Protein AF-0000000078138513 (afdb_homodimer)

Solvent-accessible surface area (backbone atoms only — not comparable to full-atom values): 11863 Å² total; per-residue (Å²): 130,92,74,86,69,82,77,70,80,80,69,68,81,73,64,77,74,63,78,76,64,72,74,67,69,75,69,71,72,60,68,46,74,64,50,54,52,52,51,52,52,52,51,51,52,53,51,38,51,52,36,50,50,52,30,51,51,34,50,49,50,36,54,52,49,50,52,53,40,50,53,47,50,52,51,28,50,51,27,44,51,50,27,51,53,31,46,53,52,24,52,51,29,50,52,54,39,54,56,50,57,72,75,89,134,81,81,76,81,75,75,79,77,84,67,73,83,74,64,78,74,65,78,76,64,71,73,68,69,74,67,71,70,58,70,47,74,65,50,52,52,52,51,52,51,52,50,50,53,52,49,34,52,53,39,50,51,51,28,51,51,37,48,51,51,34,52,52,50,51,53,53,39,51,53,47,49,53,50,28,54,52,30,44,52,51,23,54,52,34,47,53,51,22,52,51,29,49,52,54,34,52,56,49,58,70,74,91

Organism: Quercus suber (NCBI:txid58331)

Sequence (208 aa):
MVSSGGDEEVDAVLSDVEEGDDLVLILIKSPSTEDVLVERFRELLAELDQERQVRKAAESTKSELQVSFNKLKALAYKAIKKRDVWGRQRDKALREKKEGRIWSMVSSGGDEEVDAVLSDVEEGDDLVLILIKSPSTEDVLVERFRELLAELDQERQVRKAAESTKSELQVSFNKLKALAYKAIKKRDVWGRQRDKALREKKEGRIWS

Secondary structure (DSSP, 8-state):
-----TTGGGGGGGGG--TTS-----------HHHHHHHHHHHHHHHHHHHHHHHHHHHHHHHHHHHHHHHHHHHHHHHHHHHHHHHHHHHHHHHHHHHHHHH-/--------GGGGGGGG--TTS-----------HHHHHHHHHHHHHHHHHHHHHHHHHHHHHHHHHHHHHHHHHHHHHHHHHHHHHHHHHHHHHHHHHHHHHHH-

Structure (mmCIF, N/CA/C/O backbone):
data_AF-0000000078138513-model_v1
#
loop_
_entity.id
_entity.type
_entity.pdbx_description
1 polymer 'Uncharacterized protein'
#
loop_
_atom_site.group_PDB
_atom_site.id
_atom_site.type_symbol
_atom_site.label_atom_id
_atom_site.label_alt_id
_atom_site.label_comp_id
_atom_site.label_asym_id
_atom_site.label_entity_id
_atom_site.label_seq_id
_atom_site.pdbx_PDB_ins_code
_atom_site.Cartn_x
_atom_site.Cartn_y
_atom_site.Cartn_z
_atom_site.occupancy
_atom_site.B_iso_or_equiv
_atom_site.auth_seq_id
_atom_site.auth_comp_id
_atom_site.auth_asym_id
_atom_site.auth_atom_id
_atom_site.pdbx_PDB_model_num
ATOM 1 N N . MET A 1 1 ? 68.75 79.688 32.656 1 26.41 1 MET A N 1
ATOM 2 C CA . MET A 1 1 ? 67.75 80.5 32.062 1 26.41 1 MET A CA 1
ATOM 3 C C . MET A 1 1 ? 66.938 79.688 31.016 1 26.41 1 MET A C 1
ATOM 5 O O . MET A 1 1 ? 66.188 80.312 30.25 1 26.41 1 MET A O 1
ATOM 9 N N . VAL A 1 2 ? 67.625 78.562 30.625 1 35.66 2 VAL A N 1
ATOM 10 C CA . VAL A 1 2 ? 67 77.625 29.641 1 35.66 2 VAL A CA 1
ATOM 11 C C . VAL A 1 2 ? 65.625 77.188 30.141 1 35.66 2 VAL A C 1
ATOM 13 O O . VAL A 1 2 ? 65.5 76.812 31.297 1 35.66 2 VAL A O 1
ATOM 16 N N . SER A 1 3 ? 64.5 77.625 29.422 1 37.06 3 SER A N 1
ATOM 17 C CA . SER A 1 3 ? 63.156 77.75 28.938 1 37.06 3 SER A CA 1
ATOM 18 C C . SER A 1 3 ? 62.531 76.438 28.578 1 37.06 3 SER A C 1
ATOM 20 O O . SER A 1 3 ? 62.938 75.812 27.609 1 37.06 3 SER A O 1
ATOM 22 N N . SER A 1 4 ? 62.281 75.5 29.594 1 39.38 4 SER A N 1
ATOM 23 C CA . SER A 1 4 ? 61.781 74.125 29.531 1 39.38 4 SER A CA 1
ATOM 24 C C . SER A 1 4 ? 60.469 74.062 28.797 1 39.38 4 SER A C 1
ATOM 26 O O . SER A 1 4 ? 59.406 74.312 29.375 1 39.38 4 SER A O 1
ATOM 28 N N . GLY A 1 5 ? 60.406 74.5 27.438 1 34.97 5 GLY A N 1
ATOM 29 C CA . GLY A 1 5 ? 59.312 74.75 26.516 1 34.97 5 GLY A CA 1
ATOM 30 C C . GLY A 1 5 ? 58.469 73.562 26.25 1 34.97 5 GLY A C 1
ATOM 31 O O . GLY A 1 5 ? 57.688 73.5 25.297 1 34.97 5 GLY A O 1
ATOM 32 N N . GLY A 1 6 ? 58.812 72.312 26.75 1 37.22 6 GLY A N 1
ATOM 33 C CA . GLY A 1 6 ? 58.344 71.188 26 1 37.22 6 GLY A CA 1
ATOM 34 C C . GLY A 1 6 ? 56.844 70.938 26.094 1 37.22 6 GLY A C 1
ATOM 35 O O . GLY A 1 6 ? 56.344 69.875 25.797 1 37.22 6 GLY A O 1
ATOM 36 N N . ASP A 1 7 ? 55.906 71.938 26.734 1 38.41 7 ASP A N 1
ATOM 37 C CA . ASP A 1 7 ? 54.625 71.5 27.25 1 38.41 7 ASP A CA 1
ATOM 38 C C . ASP A 1 7 ? 53.625 71.25 26.125 1 38.41 7 ASP A C 1
ATOM 40 O O . ASP A 1 7 ? 52.469 70.938 26.375 1 38.41 7 ASP A O 1
ATOM 44 N N . GLU A 1 8 ? 53.781 71.75 24.797 1 36.84 8 GLU A N 1
ATOM 45 C CA . GLU A 1 8 ? 52.562 72.25 24.172 1 36.84 8 GLU A CA 1
ATOM 46 C C . GLU A 1 8 ? 51.688 71.125 23.656 1 36.84 8 GLU A C 1
ATOM 48 O O . GLU A 1 8 ? 50.5 71.312 23.359 1 36.84 8 GLU A O 1
ATOM 53 N N . GLU A 1 9 ? 52.156 69.938 23.031 1 42.44 9 GLU A N 1
ATOM 54 C CA . GLU A 1 9 ? 51.469 69.5 21.812 1 42.44 9 GLU A CA 1
ATOM 55 C C . GLU A 1 9 ? 50.219 68.75 22.141 1 42.44 9 GLU A C 1
ATOM 57 O O . GLU A 1 9 ? 49.656 68 21.281 1 42.44 9 GLU A O 1
ATOM 62 N N . VAL A 1 10 ? 49.812 68.375 23.422 1 43.66 10 VAL A N 1
ATOM 63 C CA . VAL A 1 10 ? 48.844 67.312 23.516 1 43.66 10 VAL A CA 1
ATOM 64 C C . VAL A 1 10 ? 47.469 67.812 23.047 1 43.66 10 VAL A C 1
ATOM 66 O O . VAL A 1 10 ? 46.469 67.062 23.156 1 43.66 10 VAL A O 1
ATOM 69 N N . ASP A 1 11 ? 47.281 69.062 22.516 1 40.56 11 ASP A N 1
ATOM 70 C CA . ASP A 1 11 ? 45.938 69.625 22.469 1 40.56 11 ASP A CA 1
ATOM 71 C C . ASP A 1 11 ? 45.062 68.812 21.5 1 40.56 11 ASP A C 1
ATOM 73 O O . ASP A 1 11 ? 43.844 68.625 21.75 1 40.56 11 ASP A O 1
ATOM 77 N N . ALA A 1 12 ? 45.469 68.562 20.25 1 42.5 12 ALA A N 1
ATOM 78 C CA . ALA A 1 12 ? 44.531 68.75 19.141 1 42.5 12 ALA A CA 1
ATOM 79 C C . ALA A 1 12 ? 43.594 67.562 19.062 1 42.5 12 ALA A C 1
ATOM 81 O O . ALA A 1 12 ? 42.75 67.438 18.156 1 42.5 12 ALA A O 1
ATOM 82 N N . VAL A 1 13 ? 43.875 66.375 19.547 1 45.69 13 VAL A N 1
ATOM 83 C CA . VAL A 1 13 ? 43.281 65.188 18.891 1 45.69 13 VAL A CA 1
ATOM 84 C C . VAL A 1 13 ? 41.75 65.25 19.062 1 45.69 13 VAL A C 1
ATOM 86 O O . VAL A 1 13 ? 41.062 64.375 18.547 1 45.69 13 VAL A O 1
ATOM 89 N N . LEU A 1 14 ? 41.156 66.062 19.984 1 44.44 14 LEU A N 1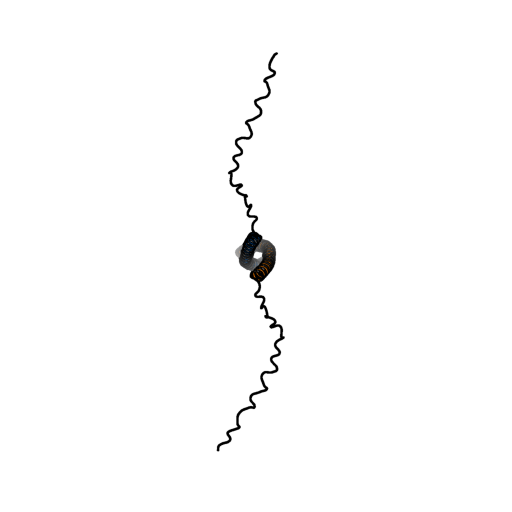
ATOM 90 C CA . LEU A 1 14 ? 39.75 65.875 20.344 1 44.44 14 LEU A CA 1
ATOM 91 C C . LEU A 1 14 ? 38.844 66.438 19.25 1 44.44 14 LEU A C 1
ATOM 93 O O . LEU A 1 14 ? 37.625 66.562 19.469 1 44.44 14 LEU A O 1
ATOM 97 N N . SER A 1 15 ? 39.406 67.062 18.203 1 40.56 15 SER A N 1
ATOM 98 C CA . SER A 1 15 ? 38.531 67.938 17.391 1 40.56 15 SER A CA 1
ATOM 99 C C . SER A 1 15 ? 37.344 67.125 16.828 1 40.56 15 SER A C 1
ATOM 101 O O . SER A 1 15 ? 36.344 67.75 16.469 1 40.56 15 SER A O 1
ATOM 103 N N . ASP A 1 16 ? 37.656 66.062 16.125 1 47.66 16 ASP A N 1
ATOM 104 C CA . ASP A 1 16 ? 36.781 65.688 15.016 1 47.66 16 ASP A CA 1
ATOM 105 C C . ASP A 1 16 ? 35.438 65.188 15.516 1 47.66 16 ASP A C 1
ATOM 107 O O . ASP A 1 16 ? 34.656 64.625 14.742 1 47.66 16 ASP A O 1
ATOM 111 N N . VAL A 1 17 ? 35.219 64.75 16.75 1 48.16 17 VAL A N 1
ATOM 112 C CA . VAL A 1 17 ? 33.906 64.312 17.172 1 48.16 17 VAL A CA 1
ATOM 113 C C . VAL A 1 17 ? 32.844 65.375 16.953 1 48.16 17 VAL A C 1
ATOM 115 O O . VAL A 1 17 ? 32.812 66.375 17.719 1 48.16 17 VAL A O 1
ATOM 118 N N . GLU A 1 18 ? 32.719 66 15.789 1 46.19 18 GLU A N 1
ATOM 119 C CA . GLU A 1 18 ? 31.594 66.875 15.516 1 46.19 18 GLU A CA 1
ATOM 120 C C . GLU A 1 18 ? 30.281 66.312 16.016 1 46.19 18 GLU A C 1
ATOM 122 O O . GLU A 1 18 ? 30.047 65.125 15.906 1 46.19 18 GLU A O 1
ATOM 127 N N . GLU A 1 19 ? 29.703 66.875 17.031 1 46.31 19 GLU A N 1
ATOM 128 C CA . GLU A 1 19 ? 28.469 66.688 17.797 1 46.31 19 GLU A CA 1
ATOM 129 C C . GLU A 1 19 ? 27.297 66.312 16.891 1 46.31 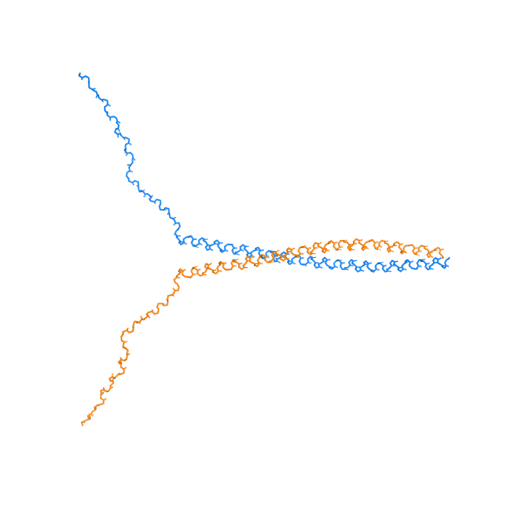19 GLU A C 1
ATOM 131 O O . GLU A 1 19 ? 26.25 65.875 17.375 1 46.31 19 GLU A O 1
ATOM 136 N N . GLY A 1 20 ? 27.391 67 15.672 1 45.31 20 GLY A N 1
ATOM 137 C CA . GLY A 1 20 ? 26.062 67 15.102 1 45.31 20 GLY A CA 1
ATOM 138 C C . GLY A 1 20 ? 25.531 65.625 14.781 1 45.31 20 GLY A C 1
ATOM 139 O O . GLY A 1 20 ? 24.562 65.5 14.016 1 45.31 20 GLY A O 1
ATOM 140 N N . ASP A 1 21 ? 26.375 64.625 14.656 1 46.41 21 ASP A N 1
ATOM 141 C CA . ASP A 1 21 ? 25.875 63.406 14.047 1 46.41 21 ASP A CA 1
ATOM 142 C C . ASP A 1 21 ? 24.625 62.875 14.773 1 46.41 21 ASP A C 1
ATOM 144 O O . ASP A 1 21 ? 24.609 62.844 16.016 1 46.41 21 ASP A O 1
ATOM 148 N N . ASP A 1 22 ? 23.438 63.156 14.148 1 49.47 22 ASP A N 1
ATOM 149 C CA . ASP A 1 22 ? 22.172 62.5 14.492 1 49.47 22 ASP A CA 1
ATOM 150 C C . ASP A 1 22 ? 22.422 61.094 15.039 1 49.47 22 ASP A C 1
ATOM 152 O O . ASP A 1 22 ? 23.031 60.25 14.375 1 49.47 22 ASP A O 1
ATOM 156 N N . LEU A 1 23 ? 22.891 60.875 16.266 1 50 23 LEU A N 1
ATOM 157 C CA . LEU A 1 23 ? 22.797 59.562 16.906 1 50 23 LEU A CA 1
ATOM 158 C C . LEU A 1 23 ? 21.625 58.781 16.344 1 50 23 LEU A C 1
ATOM 160 O O . LEU A 1 23 ? 20.469 59.188 16.484 1 50 23 LEU A O 1
ATOM 164 N N . VAL A 1 24 ? 21.703 58.469 14.984 1 50.22 24 VAL A N 1
ATOM 165 C CA . VAL A 1 24 ? 20.703 57.531 14.5 1 50.22 24 VAL A CA 1
ATOM 166 C C . VAL A 1 24 ? 20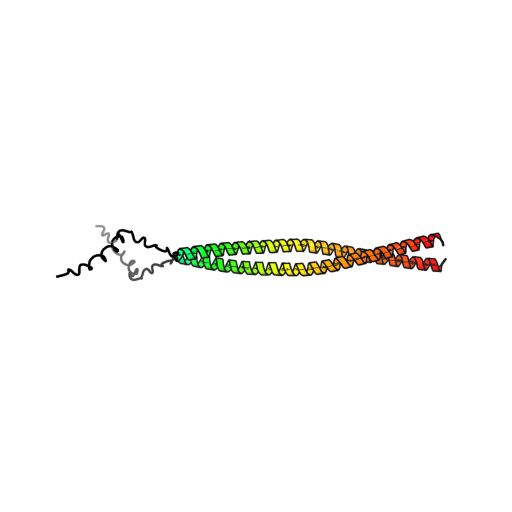.453 56.438 15.547 1 50.22 24 VAL A C 1
ATOM 168 O O . VAL A 1 24 ? 21.375 55.719 15.914 1 50.22 24 VAL A O 1
ATOM 171 N N . LEU A 1 25 ? 19.844 56.688 16.625 1 45.28 25 LEU A N 1
ATOM 172 C CA . LEU A 1 25 ? 19.328 55.594 17.438 1 45.28 25 LEU A CA 1
ATOM 173 C C . LEU A 1 25 ? 18.953 54.406 16.562 1 45.28 25 LEU A C 1
ATOM 175 O O . LEU A 1 25 ? 18.172 54.531 15.609 1 45.28 25 LEU A O 1
ATOM 179 N N . ILE A 1 26 ? 19.922 53.656 16.125 1 48.19 26 ILE A N 1
ATOM 180 C CA . ILE A 1 26 ? 19.578 52.375 15.508 1 48.19 26 ILE A CA 1
ATOM 181 C C . ILE A 1 26 ? 18.391 51.781 16.25 1 48.19 26 ILE A C 1
ATOM 183 O O . ILE A 1 26 ? 18.5 51.375 17.406 1 48.19 26 ILE A O 1
ATOM 187 N N . LEU A 1 27 ? 17.266 52.344 16.234 1 45.28 27 LEU A N 1
ATOM 188 C CA . LEU A 1 27 ? 16.062 51.625 16.672 1 45.28 27 LEU A CA 1
ATOM 189 C C . LEU A 1 27 ? 16.094 50.188 16.219 1 45.28 27 LEU A C 1
ATOM 191 O O . LEU A 1 27 ? 15.984 49.906 15.023 1 45.28 27 LEU A O 1
ATOM 195 N N . ILE A 1 28 ? 17 49.406 16.719 1 49.22 28 ILE A N 1
ATOM 196 C CA . ILE A 1 28 ? 16.781 47.969 16.531 1 49.22 28 ILE A CA 1
ATOM 197 C C . ILE A 1 28 ? 15.289 47.656 16.672 1 49.22 28 ILE A C 1
ATOM 199 O O . ILE A 1 28 ? 14.719 47.781 17.75 1 49.22 28 ILE A O 1
ATOM 203 N N . LYS A 1 29 ? 14.578 48.062 15.68 1 53.56 29 LYS A N 1
ATOM 204 C CA . LYS A 1 29 ? 13.172 47.688 15.688 1 53.56 29 LYS A CA 1
ATOM 205 C C . LYS A 1 29 ? 13 46.25 16.156 1 53.56 29 LYS A C 1
ATOM 207 O O . LYS A 1 29 ? 13.398 45.312 15.453 1 53.56 29 LYS A O 1
ATOM 212 N N . SER A 1 30 ? 13.289 45.938 17.375 1 59.34 30 SER A N 1
ATOM 213 C CA . SER A 1 30 ? 12.844 44.625 17.906 1 59.34 30 SER A CA 1
ATOM 214 C C . SER A 1 30 ? 11.461 44.25 17.375 1 59.34 30 SER A C 1
ATOM 216 O O . SER A 1 30 ? 10.578 45.125 17.281 1 59.34 30 SER A O 1
ATOM 218 N N . PRO A 1 31 ? 11.539 43.25 16.562 1 61.66 31 PRO A N 1
ATOM 219 C CA . PRO A 1 31 ? 10.195 42.969 16.078 1 61.66 31 PRO A CA 1
ATOM 220 C C . PRO A 1 31 ? 9.117 43.125 17.141 1 61.66 31 PRO A C 1
ATOM 222 O O . PRO A 1 31 ? 9.344 42.812 18.312 1 61.66 31 PRO A O 1
ATOM 225 N N . SER A 1 32 ? 8.352 44.094 16.906 1 71.69 32 SER A N 1
ATOM 226 C CA . SER A 1 32 ? 7.211 44.281 17.797 1 71.69 32 SER A CA 1
ATOM 227 C C . SER A 1 32 ? 6.535 42.938 18.094 1 71.69 32 SER A C 1
ATOM 229 O O . SER A 1 32 ? 6.664 42 17.312 1 71.69 32 SER A O 1
ATOM 231 N N . THR A 1 33 ? 6.336 42.656 19.328 1 74 33 THR A N 1
ATOM 232 C CA . THR A 1 33 ? 5.578 41.5 19.75 1 74 33 THR A CA 1
ATOM 233 C C . THR A 1 33 ? 4.57 41.094 18.672 1 74 33 THR A C 1
ATOM 235 O O . THR A 1 33 ? 4.355 39.906 18.438 1 74 33 THR A O 1
ATOM 238 N N . GLU A 1 34 ? 4.117 42.156 17.953 1 74.94 34 GLU A N 1
ATOM 239 C CA . GLU A 1 34 ? 3.131 41.875 16.906 1 74.94 34 GLU A CA 1
ATOM 240 C C . GLU A 1 34 ? 3.771 41.188 15.711 1 74.94 34 GLU A C 1
ATOM 242 O O . GLU A 1 34 ? 3.166 40.312 15.102 1 74.94 34 GLU A O 1
ATOM 247 N N . ASP A 1 35 ? 5.031 41.594 15.43 1 78.44 35 ASP A N 1
ATOM 248 C CA . ASP A 1 35 ? 5.742 41.031 14.289 1 78.44 35 ASP A CA 1
ATOM 249 C C . ASP A 1 35 ? 6.09 39.562 14.539 1 78.44 35 ASP A C 1
ATOM 251 O O . ASP A 1 35 ? 6.004 38.719 13.633 1 78.44 35 ASP A O 1
ATOM 255 N N . VAL A 1 36 ? 6.398 39.219 15.672 1 81.19 36 VAL A N 1
ATOM 256 C CA . VAL A 1 36 ? 6.77 37.875 16.047 1 81.19 36 VAL A CA 1
ATOM 257 C C . VAL A 1 36 ? 5.547 36.938 15.969 1 81.19 36 VAL A C 1
ATOM 259 O O . VAL A 1 36 ? 5.633 35.844 15.461 1 81.19 36 VAL A O 1
ATOM 262 N N . LEU A 1 37 ? 4.297 37.469 16.422 1 80.56 37 LEU A N 1
ATOM 263 C CA . LEU A 1 37 ? 3.064 36.719 16.391 1 80.56 37 LEU A CA 1
ATOM 264 C C . LEU A 1 37 ? 2.643 36.406 14.953 1 80.56 37 LEU A C 1
ATOM 266 O O . LEU A 1 37 ? 2.195 35.312 14.648 1 80.56 37 LEU A O 1
ATOM 270 N N . VAL A 1 38 ? 2.885 37.438 14.117 1 83.44 38 VAL A N 1
ATOM 271 C CA . VAL A 1 38 ? 2.514 37.312 12.719 1 83.44 38 VAL A CA 1
ATOM 272 C C . VAL A 1 38 ? 3.414 36.281 12.047 1 83.44 38 VAL A C 1
ATOM 274 O O . VAL A 1 38 ? 2.943 35.438 11.266 1 83.44 38 VAL A O 1
ATOM 277 N N . GLU A 1 39 ? 4.719 36.344 12.312 1 87.94 39 GLU A N 1
ATOM 278 C CA . GLU A 1 39 ? 5.672 35.375 11.742 1 87.94 39 GLU A CA 1
ATOM 279 C C . GLU A 1 39 ? 5.371 33.969 12.195 1 87.94 39 GLU A C 1
ATOM 281 O O . GLU A 1 39 ? 5.43 33.031 11.398 1 87.94 39 GLU A O 1
ATOM 286 N N . ARG A 1 40 ? 5.078 33.75 13.477 1 91.06 40 ARG A N 1
ATOM 287 C CA . ARG A 1 40 ? 4.734 32.438 13.992 1 91.06 40 ARG A CA 1
ATOM 288 C C . ARG A 1 40 ? 3.471 31.891 13.328 1 91.06 40 ARG A C 1
ATOM 290 O O . ARG A 1 40 ? 3.371 30.703 13.039 1 91.06 40 ARG A O 1
ATOM 297 N N . PHE A 1 41 ? 2.479 32.844 13.094 1 91.19 41 PHE A N 1
ATOM 298 C CA . PHE A 1 41 ? 1.249 32.469 12.406 1 91.19 41 PHE A CA 1
ATOM 299 C C . PHE A 1 41 ? 1.55 31.984 10.992 1 91.19 41 PHE A C 1
ATOM 301 O O . PHE A 1 41 ? 1.012 30.969 10.562 1 91.19 41 PHE A O 1
ATOM 308 N N . ARG A 1 42 ? 2.43 32.625 10.305 1 93.81 42 ARG A N 1
ATOM 309 C CA . ARG A 1 42 ? 2.807 32.281 8.9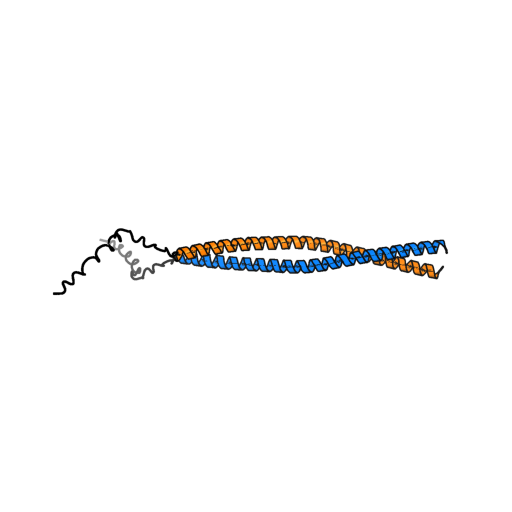45 1 93.81 42 ARG A CA 1
ATOM 310 C C . ARG A 1 42 ? 3.525 30.922 8.93 1 93.81 42 ARG A C 1
ATOM 312 O O . ARG A 1 42 ? 3.299 30.109 8.031 1 93.81 42 ARG A O 1
ATOM 319 N N . GLU A 1 43 ? 4.379 30.703 9.891 1 95.56 43 GLU A N 1
ATOM 320 C CA . GLU A 1 43 ? 5.109 29.438 10.008 1 95.56 43 GLU A CA 1
ATOM 321 C C . GLU A 1 43 ? 4.156 28.266 10.227 1 95.56 43 GLU A C 1
ATOM 323 O O . GLU A 1 43 ? 4.32 27.203 9.617 1 95.56 43 GLU A O 1
ATOM 328 N N . LEU A 1 44 ? 3.178 28.516 11.117 1 96.88 44 LEU A N 1
ATOM 329 C CA . LEU A 1 44 ? 2.211 27.453 11.398 1 96.88 44 LEU A CA 1
ATOM 330 C C . LEU A 1 44 ? 1.383 27.125 10.164 1 96.88 44 LEU A C 1
ATOM 332 O O . LEU A 1 44 ? 1.102 25.953 9.891 1 96.88 44 LEU A O 1
ATOM 336 N N . LEU A 1 45 ? 1.06 28.188 9.445 1 96.62 45 LEU A N 1
ATOM 337 C CA . LEU A 1 45 ? 0.298 27.969 8.219 1 96.62 45 LEU A CA 1
ATOM 338 C C . LEU A 1 45 ? 1.124 27.188 7.191 1 96.62 45 LEU A C 1
ATOM 340 O O . LEU A 1 45 ? 0.604 26.297 6.516 1 96.62 45 LEU A O 1
ATOM 344 N N . ALA A 1 46 ? 2.371 27.469 7.086 1 98.25 46 ALA A N 1
ATOM 345 C CA . ALA A 1 46 ? 3.264 26.781 6.156 1 98.25 46 ALA A CA 1
ATOM 346 C C . ALA A 1 46 ? 3.455 25.328 6.559 1 98.25 46 ALA A C 1
ATOM 348 O O . ALA A 1 46 ? 3.449 24.438 5.707 1 98.25 46 ALA A O 1
ATOM 349 N N . GLU A 1 47 ? 3.605 25.094 7.879 1 98.5 47 GLU A N 1
ATOM 350 C CA . GLU A 1 47 ? 3.754 23.734 8.391 1 98.5 47 GLU A CA 1
ATOM 351 C C . GLU A 1 47 ? 2.498 22.906 8.133 1 98.5 47 GLU A C 1
ATOM 353 O O . GLU A 1 47 ? 2.582 21.734 7.746 1 98.5 47 GLU A O 1
ATOM 358 N N . LEU A 1 48 ? 1.385 23.5 8.344 1 98.56 48 LEU A N 1
ATOM 359 C CA . LEU A 1 48 ? 0.115 22.812 8.094 1 98.56 48 LEU A CA 1
ATOM 360 C C . LEU A 1 48 ? -0.012 22.422 6.625 1 98.56 48 LEU A C 1
ATOM 362 O O . LEU A 1 48 ? -0.426 21.312 6.309 1 98.56 48 LEU A O 1
ATOM 366 N N . ASP A 1 49 ? 0.358 23.297 5.812 1 98.31 49 ASP A N 1
ATOM 367 C CA . ASP A 1 49 ? 0.3 23.016 4.379 1 98.31 49 ASP A CA 1
ATOM 368 C C . ASP A 1 49 ? 1.25 21.891 4 1 98.31 49 ASP A C 1
ATOM 370 O O . ASP A 1 49 ? 0.899 21.016 3.201 1 98.31 49 ASP A O 1
ATOM 374 N N . GLN A 1 50 ? 2.445 21.875 4.504 1 98.56 50 GLN A N 1
ATOM 375 C CA . GLN A 1 50 ? 3.42 20.828 4.23 1 98.56 50 GLN A CA 1
ATOM 376 C C . GLN A 1 50 ? 2.91 19.469 4.699 1 98.56 50 GLN A C 1
ATOM 378 O O . GLN A 1 50 ? 3.051 18.469 3.99 1 98.56 50 GLN A O 1
ATOM 383 N N . GLU A 1 51 ? 2.27 19.453 5.91 1 98.56 51 GLU A N 1
ATOM 384 C CA . GLU A 1 51 ? 1.723 18.219 6.449 1 98.56 51 GLU A CA 1
ATOM 385 C C . GLU A 1 51 ? 0.596 17.688 5.566 1 98.56 51 GLU A C 1
ATOM 387 O O . GLU A 1 51 ? 0.516 16.484 5.316 1 98.56 51 GLU A O 1
ATOM 392 N N . ARG A 1 52 ? -0.225 18.594 5.07 1 98.44 52 ARG A N 1
ATOM 393 C CA . ARG A 1 52 ? -1.307 18.188 4.18 1 98.44 52 ARG A CA 1
ATOM 394 C C . ARG A 1 52 ? -0.757 17.578 2.898 1 98.44 52 ARG A C 1
ATOM 396 O O . ARG A 1 52 ? -1.287 16.578 2.41 1 98.44 52 ARG A O 1
ATOM 403 N N . GLN A 1 53 ? 0.275 18.125 2.389 1 98.5 53 GLN A N 1
ATOM 404 C CA . GLN A 1 53 ? 0.869 17.625 1.153 1 98.5 53 GLN A CA 1
ATOM 405 C C . GLN A 1 53 ? 1.475 16.234 1.355 1 98.5 53 GLN A C 1
ATOM 407 O O . GLN A 1 53 ? 1.31 15.359 0.513 1 98.5 53 GLN A O 1
ATOM 412 N N . VAL A 1 54 ? 2.146 16.109 2.451 1 98.44 54 VAL A N 1
ATOM 413 C CA . VAL A 1 54 ? 2.781 14.828 2.734 1 98.44 54 VAL A CA 1
ATOM 414 C C . VAL A 1 54 ? 1.712 13.758 2.945 1 98.44 54 VAL A C 1
ATOM 416 O O . VAL A 1 54 ? 1.845 12.633 2.455 1 98.44 54 VAL A O 1
ATOM 419 N N . ARG A 1 55 ? 0.684 14.109 3.652 1 98.31 55 ARG A N 1
ATOM 420 C CA . ARG A 1 55 ? -0.425 13.188 3.861 1 98.31 55 ARG A CA 1
ATOM 421 C C . ARG A 1 55 ? -1.054 12.773 2.533 1 98.31 55 ARG A C 1
ATOM 423 O O . ARG A 1 55 ? -1.271 11.586 2.285 1 98.31 55 ARG A O 1
ATOM 430 N N . LYS A 1 56 ? -1.287 13.734 1.699 1 98.19 56 LYS A N 1
ATOM 431 C CA . LYS A 1 56 ? -1.901 13.469 0.403 1 98.19 56 LYS A CA 1
ATOM 432 C C . LYS A 1 56 ? -1.014 12.562 -0.448 1 98.19 56 LYS A C 1
ATOM 434 O O . LYS A 1 56 ? -1.508 11.664 -1.135 1 98.19 56 LYS A O 1
ATOM 439 N N . ALA A 1 57 ? 0.247 12.789 -0.385 1 98.06 57 ALA A N 1
ATOM 440 C CA . ALA A 1 57 ? 1.195 11.969 -1.133 1 98.06 57 ALA A CA 1
ATOM 441 C C . ALA A 1 57 ? 1.207 10.531 -0.613 1 98.06 57 ALA A C 1
ATOM 443 O O . ALA A 1 57 ? 1.241 9.578 -1.397 1 98.06 57 ALA A O 1
ATOM 444 N N . ALA A 1 58 ? 1.14 10.445 0.668 1 97.44 58 ALA A N 1
ATOM 445 C CA . ALA A 1 58 ? 1.121 9.117 1.275 1 97.44 58 ALA A CA 1
ATOM 446 C C . ALA A 1 58 ? -0.143 8.359 0.889 1 97.44 58 ALA A C 1
ATOM 448 O O . ALA A 1 58 ? -0.085 7.164 0.573 1 97.44 58 ALA A O 1
ATOM 449 N N . GLU A 1 59 ? -1.226 8.984 0.954 1 97.56 59 GLU A N 1
ATOM 450 C CA . GLU A 1 59 ? -2.498 8.367 0.593 1 97.56 59 GLU A CA 1
ATOM 451 C C . GLU A 1 59 ? -2.521 7.973 -0.881 1 97.56 59 GLU A C 1
ATOM 453 O O . GLU A 1 59 ? -3.061 6.922 -1.238 1 97.56 59 GLU A O 1
ATOM 458 N N . SER A 1 60 ? -1.938 8.781 -1.672 1 98.06 60 SER A N 1
ATOM 459 C CA . SER A 1 60 ? -1.841 8.469 -3.094 1 98.06 60 SER A CA 1
ATOM 460 C C . SER A 1 60 ? -0.957 7.246 -3.332 1 98.06 60 SER A C 1
ATOM 462 O O . SER A 1 60 ? -1.292 6.379 -4.141 1 98.06 60 SER A O 1
ATOM 464 N N . THR A 1 61 ? 0.12 7.227 -2.695 1 97.75 61 THR A N 1
ATOM 465 C CA . THR A 1 61 ? 1.031 6.094 -2.814 1 97.75 61 THR A CA 1
ATOM 466 C C . THR A 1 61 ? 0.364 4.809 -2.33 1 97.75 61 THR A C 1
ATOM 468 O O . THR A 1 61 ? 0.528 3.75 -2.941 1 97.75 61 THR A O 1
ATOM 471 N N . LYS A 1 62 ? -0.32 4.922 -1.262 1 98.06 62 LYS A N 1
ATOM 472 C CA . LYS A 1 62 ? -1.062 3.775 -0.742 1 98.06 62 LYS A CA 1
ATOM 473 C C . LYS A 1 62 ? -2.049 3.244 -1.778 1 98.06 62 LYS A C 1
ATOM 475 O O . LYS A 1 62 ? -2.162 2.031 -1.97 1 98.06 62 LYS A O 1
ATOM 480 N N . SER A 1 63 ? -2.734 4.094 -2.381 1 98.25 63 SER A N 1
ATOM 481 C CA . SER A 1 63 ? -3.717 3.719 -3.395 1 98.25 63 SER A CA 1
ATOM 482 C C . SER A 1 63 ? -3.055 3.008 -4.57 1 98.25 63 SER A C 1
ATOM 484 O O . SER A 1 63 ? -3.572 2.008 -5.07 1 98.25 63 SER A O 1
ATOM 486 N N . GLU A 1 64 ? -1.916 3.486 -4.977 1 98.44 64 GLU A N 1
ATOM 487 C CA . GLU A 1 64 ? -1.162 2.859 -6.059 1 98.44 64 GLU A CA 1
ATOM 488 C C . GLU A 1 64 ? -0.667 1.473 -5.656 1 98.44 64 GLU A C 1
ATOM 490 O O . GLU A 1 64 ? -0.722 0.533 -6.453 1 98.44 64 GLU A O 1
ATOM 495 N N . LEU A 1 65 ? -0.221 1.434 -4.508 1 98.5 65 LEU A N 1
ATOM 496 C CA . LEU A 1 65 ? 0.259 0.163 -3.977 1 98.5 65 LEU A CA 1
ATOM 497 C C . LEU A 1 65 ? -0.875 -0.854 -3.893 1 98.5 65 LEU A C 1
ATOM 499 O O . LEU A 1 65 ? -0.673 -2.039 -4.172 1 98.5 65 LEU A O 1
ATOM 503 N N . GLN A 1 66 ? -1.986 -0.372 -3.467 1 98.19 66 GLN A N 1
ATOM 504 C CA . GLN A 1 66 ? -3.15 -1.247 -3.369 1 98.19 66 GLN A CA 1
ATOM 505 C C . GLN A 1 66 ? -3.533 -1.806 -4.738 1 98.19 66 GLN A C 1
ATOM 507 O O . GLN A 1 66 ? -3.895 -2.979 -4.855 1 98.19 66 GLN A O 1
ATOM 512 N N . VAL A 1 67 ? -3.51 -1.029 -5.758 1 98.75 67 VAL A N 1
ATOM 513 C CA . VAL A 1 67 ? -3.812 -1.471 -7.113 1 98.75 67 VAL A CA 1
ATOM 514 C C . VAL A 1 67 ? -2.809 -2.539 -7.547 1 98.75 67 VAL A C 1
ATOM 516 O O . VAL A 1 67 ? -3.195 -3.596 -8.047 1 98.75 67 VAL A O 1
ATOM 519 N N . SER A 1 68 ? -1.55 -2.354 -7.367 1 98.75 68 SER A N 1
ATOM 520 C CA . SER A 1 68 ? -0.496 -3.307 -7.699 1 98.75 68 SER A CA 1
ATOM 521 C C . SER A 1 68 ? -0.665 -4.609 -6.918 1 98.75 68 SER A C 1
ATOM 523 O O . SER A 1 68 ? -0.48 -5.695 -7.469 1 98.75 68 SER A O 1
ATOM 525 N N . PHE A 1 69 ? -0.993 -4.488 -5.691 1 98.75 69 PHE A N 1
ATOM 526 C CA . PHE A 1 69 ? -1.226 -5.641 -4.828 1 98.75 69 PHE A CA 1
ATOM 527 C C . PHE A 1 69 ? -2.332 -6.523 -5.391 1 98.75 69 PHE A C 1
ATOM 529 O O . PHE A 1 69 ? -2.186 -7.746 -5.461 1 98.75 69 PHE A O 1
ATOM 536 N N . ASN A 1 70 ? -3.354 -5.902 -5.805 1 98.81 70 ASN A N 1
ATOM 537 C CA . ASN A 1 70 ? -4.488 -6.637 -6.352 1 98.81 70 ASN A CA 1
ATOM 538 C C . ASN A 1 70 ? -4.125 -7.344 -7.656 1 98.81 70 ASN A C 1
ATOM 540 O O . ASN A 1 70 ? -4.539 -8.477 -7.887 1 98.81 70 ASN A O 1
ATOM 544 N N . LYS A 1 71 ? -3.4 -6.605 -8.461 1 98.75 71 LYS A N 1
ATOM 545 C CA . LYS A 1 71 ? -2.92 -7.215 -9.703 1 98.75 71 LYS A CA 1
ATOM 546 C C . LYS A 1 71 ? -2.045 -8.43 -9.414 1 98.75 71 LYS A C 1
ATOM 548 O O . LYS A 1 71 ? -2.188 -9.469 -10.055 1 98.75 71 LYS A O 1
ATOM 553 N N . LEU A 1 72 ? -1.22 -8.273 -8.477 1 98.75 72 LEU A N 1
ATOM 554 C CA . LEU A 1 72 ? -0.321 -9.359 -8.109 1 98.75 72 LEU A CA 1
ATOM 555 C C . LEU A 1 72 ? -1.099 -10.531 -7.508 1 98.75 72 LEU A C 1
ATOM 557 O O . LEU A 1 72 ? -0.78 -11.688 -7.766 1 98.75 72 LEU A O 1
ATOM 561 N N . LYS A 1 73 ? -2.033 -10.203 -6.684 1 98.75 73 LYS A N 1
ATOM 562 C CA . LYS A 1 73 ? -2.904 -11.219 -6.102 1 98.75 73 LYS A CA 1
ATOM 563 C C . LYS A 1 73 ? -3.594 -12.039 -7.188 1 98.75 73 LYS A C 1
ATOM 565 O O . LYS A 1 73 ? -3.643 -13.273 -7.109 1 98.75 73 LYS A O 1
ATOM 570 N N . ALA A 1 74 ? -4.102 -11.414 -8.195 1 98.69 74 ALA A N 1
ATOM 571 C CA . ALA A 1 74 ? -4.77 -12.086 -9.305 1 98.69 74 ALA A CA 1
ATOM 572 C C . ALA A 1 74 ? -3.791 -12.953 -10.086 1 98.69 74 ALA A C 1
ATOM 574 O O . ALA A 1 74 ? -4.129 -14.07 -10.484 1 98.69 74 ALA A O 1
ATOM 575 N N . LEU A 1 75 ? -2.611 -12.414 -10.266 1 98.62 75 LEU A N 1
ATOM 576 C CA . LEU A 1 75 ? -1.577 -13.172 -10.969 1 98.62 75 LEU A CA 1
ATOM 577 C C . LEU A 1 75 ? -1.204 -14.43 -10.195 1 98.62 75 LEU A C 1
ATOM 579 O O . LEU A 1 75 ? -1.071 -15.508 -10.781 1 98.62 75 LEU A O 1
ATOM 583 N N . ALA A 1 76 ? -1.041 -14.266 -8.938 1 98.69 76 ALA A N 1
ATOM 584 C CA . ALA A 1 76 ? -0.706 -15.406 -8.078 1 98.69 76 ALA A CA 1
ATOM 585 C C . ALA A 1 76 ? -1.809 -16.453 -8.117 1 98.69 76 ALA A C 1
ATOM 587 O O . ALA A 1 76 ? -1.528 -17.656 -8.227 1 98.69 76 ALA A O 1
ATOM 588 N N . TYR A 1 77 ? -3.041 -16.078 -8.047 1 98.62 77 TYR A N 1
ATOM 589 C CA . TYR A 1 77 ? -4.191 -16.984 -8.086 1 98.62 77 TYR A CA 1
ATOM 590 C C . TYR A 1 77 ? -4.238 -17.75 -9.398 1 98.62 77 TYR A C 1
ATOM 592 O O . TYR A 1 77 ? -4.449 -18.969 -9.414 1 98.62 77 TYR A O 1
ATOM 600 N N . LYS A 1 78 ? -4.027 -17.047 -10.484 1 98.62 78 LYS A N 1
ATOM 601 C CA . LYS A 1 78 ? -4.023 -17.672 -11.797 1 98.62 78 LYS A CA 1
ATOM 602 C C . LYS A 1 78 ? -2.91 -18.703 -11.914 1 98.62 78 LYS A C 1
ATOM 604 O O . LYS A 1 78 ? -3.111 -19.781 -12.477 1 98.62 78 LYS A O 1
ATOM 609 N N . ALA A 1 79 ? -1.795 -18.359 -11.367 1 98.69 79 ALA A N 1
ATOM 610 C CA . ALA A 1 79 ? -0.652 -19.266 -11.43 1 98.69 79 ALA A CA 1
ATOM 611 C C . ALA A 1 79 ? -0.92 -20.531 -10.625 1 98.69 79 ALA A C 1
ATOM 613 O O . ALA A 1 79 ? -0.626 -21.641 -11.086 1 98.69 79 ALA A O 1
ATOM 614 N N . ILE A 1 80 ? -1.521 -20.375 -9.555 1 98.69 80 ILE A N 1
ATOM 615 C CA . ILE A 1 80 ? -1.829 -21.516 -8.688 1 98.69 80 ILE A CA 1
ATOM 616 C C . ILE A 1 80 ? -2.883 -22.391 -9.344 1 98.69 80 ILE A C 1
ATOM 618 O O . ILE A 1 80 ? -2.74 -23.625 -9.383 1 98.69 80 ILE A O 1
ATOM 622 N N . LYS A 1 81 ? -3.867 -21.828 -9.891 1 98.38 81 LYS A N 1
ATOM 623 C CA . LYS A 1 81 ? -4.926 -22.562 -10.562 1 98.38 81 LYS A CA 1
ATOM 624 C C . LYS A 1 81 ? -4.375 -23.359 -11.75 1 98.38 81 LYS A C 1
ATOM 626 O O . LYS A 1 81 ? -4.703 -24.531 -11.922 1 98.38 81 LYS A O 1
ATOM 631 N N . LYS A 1 82 ? -3.586 -22.688 -12.492 1 98.25 82 LYS A N 1
ATOM 632 C CA . LYS A 1 82 ? -2.998 -23.344 -13.656 1 98.25 82 LYS A CA 1
ATOM 633 C C . LYS A 1 82 ? -2.1 -24.5 -13.242 1 98.25 82 LYS A C 1
ATOM 635 O O . LYS A 1 82 ? -2.107 -25.547 -13.875 1 98.25 82 LYS A O 1
ATOM 640 N N . ARG A 1 83 ? -1.376 -24.266 -12.219 1 98.06 83 ARG A N 1
ATOM 641 C CA . ARG A 1 83 ? -0.554 -25.328 -11.648 1 98.06 83 ARG A CA 1
ATOM 642 C C . ARG A 1 83 ? -1.403 -26.547 -11.289 1 98.06 83 ARG A C 1
ATOM 644 O O . ARG A 1 83 ? -1.067 -27.672 -11.648 1 98.06 83 ARG A O 1
ATOM 651 N N . ASP A 1 84 ? -2.461 -26.312 -10.703 1 97.38 84 ASP A N 1
ATOM 652 C CA . ASP A 1 84 ? -3.332 -27.406 -10.273 1 97.38 84 ASP A CA 1
ATOM 653 C C . ASP A 1 84 ? -3.92 -28.141 -11.477 1 97.38 84 ASP A C 1
ATOM 655 O O . ASP A 1 84 ? -3.99 -29.359 -11.484 1 97.38 84 ASP A O 1
ATOM 659 N N . VAL A 1 85 ? -4.324 -27.422 -12.461 1 97.94 85 VAL A N 1
ATOM 660 C CA . VAL A 1 85 ? -4.867 -27.984 -13.688 1 97.94 85 VAL A CA 1
ATOM 661 C C . VAL A 1 85 ? -3.795 -28.812 -14.391 1 97.94 85 VAL A C 1
ATOM 663 O O . VAL A 1 85 ? -4.055 -29.953 -14.812 1 97.94 85 VAL A O 1
ATOM 666 N N . TRP A 1 86 ? -2.645 -28.375 -14.406 1 97.56 86 TRP A N 1
ATOM 667 C CA . TRP A 1 86 ? -1.545 -29.078 -15.07 1 97.56 86 TRP A CA 1
ATOM 668 C C . TRP A 1 86 ? -1.129 -30.312 -14.281 1 97.56 86 TRP A C 1
ATOM 670 O O . TRP A 1 86 ? -0.776 -31.344 -14.859 1 97.56 86 TRP A O 1
ATOM 680 N N . GLY A 1 87 ? -1.198 -30.141 -13.008 1 96.44 87 GLY A N 1
ATOM 681 C CA . GLY A 1 87 ? -0.944 -31.297 -12.164 1 96.44 87 GLY A CA 1
ATOM 682 C C . GLY A 1 87 ? -1.919 -32.438 -12.406 1 96.44 87 GLY A C 1
ATOM 683 O O . GLY A 1 87 ? -1.514 -33.594 -12.5 1 96.44 87 GLY A O 1
ATOM 684 N N . ARG A 1 88 ? -3.121 -32.125 -12.602 1 97.38 88 ARG A N 1
ATOM 685 C CA . ARG A 1 88 ? -4.148 -33.125 -12.883 1 97.38 88 ARG A CA 1
ATOM 686 C C . ARG A 1 88 ? -3.957 -33.75 -14.258 1 97.38 88 ARG A C 1
ATOM 688 O O . ARG A 1 88 ? -4.141 -34.969 -14.438 1 97.38 88 ARG A O 1
ATOM 695 N N . GLN A 1 89 ? -3.555 -32.969 -15.172 1 96.19 89 GLN A N 1
ATOM 696 C CA . GLN A 1 89 ? -3.299 -33.438 -16.531 1 96.19 89 GLN A CA 1
ATOM 697 C C . GLN A 1 89 ? -2.092 -34.375 -16.562 1 96.19 89 GLN A C 1
ATOM 699 O O . GLN A 1 89 ? -2.117 -35.406 -17.234 1 96.19 89 GLN A O 1
ATOM 704 N N . ARG A 1 90 ? -1.117 -33.969 -15.781 1 96.06 90 ARG A N 1
ATOM 705 C CA . ARG A 1 90 ? 0.079 -34.812 -15.664 1 96.06 90 ARG A CA 1
ATOM 706 C C . ARG A 1 90 ? -0.251 -36.156 -15.039 1 96.06 90 ARG A C 1
ATOM 708 O O . ARG A 1 90 ? 0.119 -37.188 -15.578 1 96.06 90 ARG A O 1
ATOM 715 N N . ASP A 1 91 ? -0.974 -36.125 -14.023 1 95.31 91 ASP A N 1
ATOM 716 C CA . ASP A 1 91 ? -1.328 -37.344 -13.328 1 95.31 91 ASP A CA 1
ATOM 717 C C . ASP A 1 91 ? -2.172 -38.25 -14.211 1 95.31 91 ASP A C 1
ATOM 719 O O . ASP A 1 91 ? -1.986 -39.469 -14.211 1 95.31 91 ASP A O 1
ATOM 723 N N . LYS A 1 92 ? -3.061 -37.688 -14.953 1 95.5 92 LYS A N 1
ATOM 724 C CA . LYS A 1 92 ? -3.885 -38.438 -15.883 1 95.5 92 LYS A CA 1
ATOM 725 C C . LYS A 1 92 ? -3.035 -39.062 -16.984 1 95.5 92 LYS A C 1
ATOM 727 O O . LYS A 1 92 ? -3.203 -40.25 -17.312 1 95.5 92 LYS A O 1
ATOM 732 N N . ALA A 1 93 ? -2.066 -38.312 -17.406 1 94.69 93 ALA A N 1
ATOM 733 C CA . ALA A 1 93 ? -1.19 -38.812 -18.453 1 94.69 93 ALA A CA 1
ATOM 734 C C . ALA A 1 93 ? -0.322 -39.969 -17.953 1 94.69 93 ALA A C 1
ATOM 736 O O . ALA A 1 93 ? -0.107 -40.938 -18.672 1 94.69 93 ALA A O 1
ATOM 737 N N . LEU A 1 94 ? 0.086 -39.875 -16.734 1 92.38 94 LEU A N 1
ATOM 738 C CA . LEU A 1 94 ? 0.931 -40.906 -16.141 1 92.38 94 LEU A CA 1
ATOM 739 C C . LEU A 1 94 ? 0.132 -42.156 -15.867 1 92.38 94 LEU A C 1
ATOM 741 O O . LEU A 1 94 ? 0.637 -43.281 -16.062 1 92.38 94 LEU A O 1
ATOM 745 N N . ARG A 1 95 ? -1.142 -42 -15.523 1 93.25 95 ARG A N 1
ATOM 746 C CA . ARG A 1 95 ? -2.02 -43.156 -15.281 1 93.25 95 ARG A CA 1
ATOM 747 C C . ARG A 1 95 ? -2.338 -43.875 -16.578 1 93.25 95 ARG A C 1
ATOM 749 O O . ARG A 1 95 ? -2.295 -45.094 -16.641 1 93.25 95 ARG A O 1
ATOM 756 N N . GLU A 1 96 ? -2.518 -43.156 -17.625 1 89.75 96 GLU A N 1
ATOM 757 C CA . GLU A 1 96 ? -2.861 -43.75 -18.922 1 89.75 96 GLU A CA 1
ATOM 758 C C . GLU A 1 96 ? -1.658 -44.438 -19.547 1 89.75 96 GLU A C 1
ATOM 760 O O . GLU A 1 96 ? -1.808 -45.469 -20.219 1 89.75 96 GLU A O 1
ATOM 765 N N . LYS A 1 97 ? -0.499 -43.906 -19.281 1 86.5 97 LYS A N 1
ATOM 766 C CA . LYS A 1 97 ? 0.732 -44.531 -19.766 1 86.5 97 LYS A CA 1
ATOM 767 C C . LYS A 1 97 ? 0.961 -45.875 -19.094 1 86.5 97 LYS A C 1
ATOM 769 O O . LYS A 1 97 ? 1.317 -46.844 -19.75 1 86.5 97 LYS A O 1
ATOM 774 N N . LYS A 1 98 ? 0.7 -45.969 -17.828 1 85.38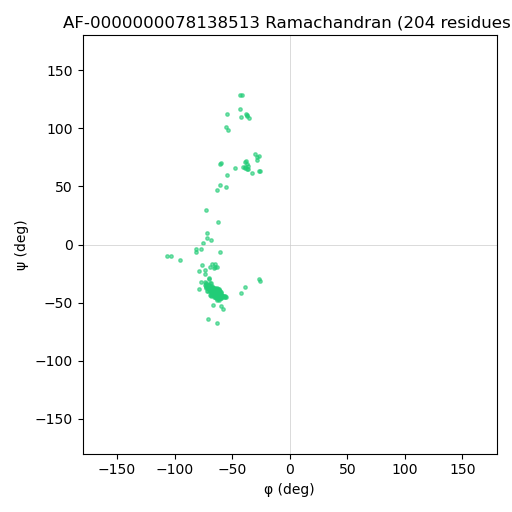 98 LYS A N 1
ATOM 775 C CA . LYS A 1 98 ? 0.896 -47.188 -17.062 1 85.38 98 LYS A CA 1
ATOM 776 C C . LYS A 1 98 ? -0.113 -48.281 -17.469 1 85.38 98 LYS A C 1
ATOM 778 O O . LYS A 1 98 ? 0.238 -49.438 -17.594 1 85.38 98 LYS A O 1
ATOM 783 N N . GLU A 1 99 ? -1.309 -47.906 -17.719 1 82.69 99 GLU A N 1
ATOM 784 C CA . GLU A 1 99 ? -2.355 -48.844 -18.141 1 82.69 99 GLU A CA 1
ATOM 785 C C . GLU A 1 99 ? -2.09 -49.375 -19.547 1 82.69 99 GLU A C 1
ATOM 787 O O . GLU A 1 99 ? -2.309 -50.562 -19.812 1 82.69 99 GLU A O 1
ATOM 792 N N . GLY A 1 100 ? -1.543 -48.625 -20.375 1 77.62 100 GLY A N 1
ATOM 793 C CA . GLY A 1 100 ? -1.199 -49.094 -21.719 1 77.62 100 GLY A CA 1
ATOM 794 C C . GLY A 1 100 ? -0.049 -50.094 -21.734 1 77.62 100 GLY A C 1
ATOM 795 O O . GLY A 1 100 ? -0.039 -51 -22.547 1 77.62 100 GLY A O 1
ATOM 796 N N . ARG A 1 101 ? 0.93 -49.875 -20.797 1 76.56 101 ARG A N 1
ATOM 797 C CA . ARG A 1 101 ? 2.088 -50.75 -20.719 1 76.56 101 ARG A CA 1
ATOM 798 C C . ARG A 1 101 ? 1.688 -52.125 -20.188 1 76.56 101 ARG A C 1
ATOM 800 O O . ARG A 1 101 ? 2.295 -53.125 -20.562 1 76.56 101 ARG A O 1
ATOM 807 N N . ILE A 1 102 ? 0.617 -52.125 -19.359 1 72.5 102 ILE A N 1
ATOM 808 C CA . ILE A 1 102 ? 0.151 -53.406 -18.781 1 72.5 102 ILE A CA 1
ATOM 809 C C . ILE A 1 102 ? -0.537 -54.219 -19.859 1 72.5 102 ILE A C 1
ATOM 811 O O . ILE A 1 102 ? -0.403 -55.438 -19.891 1 72.5 102 ILE A O 1
ATOM 815 N N . TRP A 1 103 ? -1.042 -53.656 -20.969 1 74.06 103 TRP A N 1
ATOM 816 C CA . TRP A 1 103 ? -1.798 -54.375 -22 1 74.06 103 TRP A CA 1
ATOM 817 C C . TRP A 1 103 ? -0.953 -54.562 -23.25 1 74.06 103 TRP A C 1
ATOM 819 O O . TRP A 1 103 ? -1.352 -55.281 -24.172 1 74.06 103 TRP A O 1
ATOM 829 N N . SER A 1 104 ? 0.144 -53.938 -23.312 1 62.09 104 SER A N 1
ATOM 830 C CA . SER A 1 104 ? 1.01 -54.156 -24.453 1 62.09 104 SER A CA 1
ATOM 831 C C . SER A 1 104 ? 1.97 -55.312 -24.203 1 62.09 104 SER A C 1
ATOM 833 O O . SER A 1 104 ? 2.396 -55.562 -23.062 1 62.09 104 SER A O 1
ATOM 835 N N . MET B 1 1 ? -72.062 76.062 32.75 1 28 1 MET B N 1
ATOM 836 C CA . MET B 1 1 ? -70.75 76.312 33.219 1 28 1 MET B CA 1
ATOM 837 C C . MET B 1 1 ? -70 75 33.531 1 28 1 MET B C 1
ATOM 839 O O . MET B 1 1 ? -70.375 74.25 34.438 1 28 1 MET B O 1
ATOM 843 N N . VAL B 1 2 ? -69.562 74.312 32.406 1 38.69 2 VAL B N 1
ATOM 844 C CA . VAL B 1 2 ? -69.125 73 32.094 1 38.69 2 VAL B CA 1
ATOM 845 C C . VAL B 1 2 ? -67.875 72.625 32.906 1 38.69 2 VAL B C 1
ATOM 847 O O . VAL B 1 2 ? -66.812 73.25 32.781 1 38.69 2 VAL B O 1
ATOM 850 N N . SER B 1 3 ? -68 72.438 34.281 1 36.72 3 SER B N 1
ATOM 851 C CA . SER B 1 3 ? -66.938 72.25 35.188 1 36.72 3 SER B CA 1
ATOM 852 C C . SER B 1 3 ? -66.12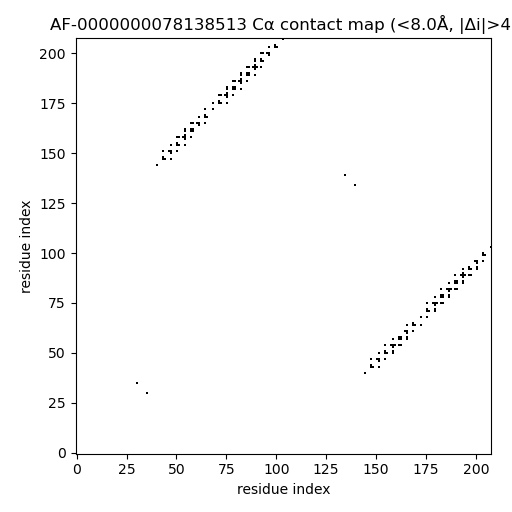5 71 34.812 1 36.72 3 SER B C 1
ATOM 854 O O . SER B 1 3 ? -66.625 69.875 34.906 1 36.72 3 SER B O 1
ATOM 856 N N . SER B 1 4 ? -65.312 71 33.625 1 37.44 4 SER B N 1
ATOM 857 C CA . SER B 1 4 ? -64.562 70.062 32.875 1 37.44 4 SER B CA 1
ATOM 858 C C . SER B 1 4 ? -63.406 69.5 33.719 1 37.44 4 SER B C 1
ATOM 860 O O . SER B 1 4 ? -62.312 69.188 33.188 1 37.44 4 SER B O 1
ATOM 862 N N . GLY B 1 5 ? -63.625 69.062 35.031 1 36.38 5 GLY B N 1
ATOM 863 C CA . GLY B 1 5 ? -62.594 68.688 36 1 36.38 5 GLY B CA 1
ATOM 864 C C . GLY B 1 5 ? -61.75 67.5 35.562 1 36.38 5 GLY B C 1
ATOM 865 O O . GLY B 1 5 ? -61.656 66.562 36.312 1 36.38 5 GLY B O 1
ATOM 866 N N . GLY B 1 6 ? -61.688 67.125 34.281 1 36.47 6 GLY B N 1
ATOM 867 C CA . GLY B 1 6 ? -61.188 65.812 33.938 1 36.47 6 GLY B CA 1
ATOM 868 C C . GLY B 1 6 ? -59.688 65.625 34.219 1 36.47 6 GLY B C 1
ATOM 869 O O . GLY B 1 6 ? -59.062 64.688 33.719 1 36.47 6 GLY B O 1
ATOM 870 N N . ASP B 1 7 ? -58.875 66.625 34.844 1 35.91 7 ASP B N 1
ATOM 871 C CA . ASP B 1 7 ? -57.469 66.75 34.5 1 35.91 7 ASP B CA 1
ATOM 872 C C . ASP B 1 7 ? -56.656 65.562 35.062 1 35.91 7 ASP B C 1
ATOM 874 O O . ASP B 1 7 ? -55.781 65 34.375 1 35.91 7 ASP B O 1
ATOM 878 N N . GLU B 1 8 ? -56.469 65.25 36.469 1 37.53 8 GLU B N 1
ATOM 879 C CA . GLU B 1 8 ? -55.156 65.312 37.062 1 37.53 8 GLU B CA 1
ATOM 880 C C . GLU B 1 8 ? -54.5 63.906 37.062 1 37.53 8 GLU B C 1
ATOM 882 O O . GLU B 1 8 ? -53.438 63.688 37.625 1 37.53 8 GLU B O 1
ATOM 887 N N . GLU B 1 9 ? -55.156 62.688 36.812 1 41.75 9 GLU B N 1
ATOM 888 C CA . GLU B 1 9 ? -54.625 61.5 37.469 1 41.75 9 GLU B CA 1
ATOM 889 C C . GLU B 1 9 ? -53.344 61 36.812 1 41.75 9 GLU B C 1
ATOM 891 O O . GLU B 1 9 ? -52.938 59.875 37.031 1 41.75 9 GLU B O 1
ATOM 896 N N . VAL B 1 10 ? -52.75 61.625 35.75 1 44.31 10 VAL B N 1
ATOM 897 C CA . VAL B 1 10 ? -51.75 60.812 35.031 1 44.31 10 VAL B CA 1
ATOM 898 C C . VAL B 1 10 ? -50.5 60.688 35.906 1 44.31 10 VAL B C 1
ATOM 900 O O . VAL B 1 10 ? -49.406 60.406 35.375 1 44.31 10 VAL B O 1
ATOM 903 N N . ASP B 1 11 ? -50.562 60.719 37.312 1 40.34 11 ASP B N 1
ATOM 904 C CA . ASP B 1 11 ? -49.375 60.812 38.125 1 40.34 11 ASP B CA 1
ATOM 905 C C . ASP B 1 11 ? -48.469 59.562 37.938 1 40.34 11 ASP B C 1
ATOM 907 O O . ASP B 1 11 ? -47.25 59.688 37.844 1 40.34 11 ASP B O 1
ATOM 911 N N . ALA B 1 12 ? -48.875 58.375 38.375 1 43.78 12 ALA B N 1
ATOM 912 C CA . ALA B 1 12 ? -48.062 57.469 39.188 1 43.78 12 ALA B CA 1
ATOM 913 C C . ALA B 1 12 ? -47.031 56.75 38.375 1 43.78 12 ALA B C 1
ATOM 915 O O . ALA B 1 12 ? -46.25 55.938 38.906 1 43.78 12 ALA B O 1
ATOM 916 N N . VAL B 1 13 ? -47.188 56.406 37.125 1 45.5 13 VAL B N 1
ATOM 917 C CA . VAL B 1 13 ? -46.594 55.188 36.625 1 45.5 13 VAL B CA 1
ATOM 918 C C . VAL B 1 13 ? -45.062 55.312 36.625 1 45.5 13 VAL B C 1
ATOM 920 O O . VAL B 1 13 ? -44.344 54.344 36.312 1 45.5 13 VAL B O 1
ATOM 923 N N . LEU B 1 14 ? -44.406 56.562 36.719 1 43.94 14 LEU B N 1
ATOM 924 C CA . LEU B 1 14 ? -43 56.688 36.312 1 43.94 14 LEU B CA 1
ATOM 925 C C . LEU B 1 14 ? -42.094 56.219 37.438 1 43.94 14 LEU B C 1
ATOM 927 O O . LEU B 1 14 ? -40.875 56.469 37.375 1 43.94 14 LEU B O 1
ATOM 931 N N . SER B 1 15 ? -42.594 55.844 38.625 1 41.19 15 SER B N 1
ATOM 932 C CA . SER B 1 15 ? -41.719 55.812 39.781 1 41.19 15 SER B CA 1
ATOM 933 C C . SER B 1 15 ? -40.562 54.844 39.531 1 41.19 15 SER B C 1
ATOM 935 O O . SER B 1 15 ? -39.562 54.844 40.281 1 41.19 15 SER B O 1
ATOM 937 N N . ASP B 1 16 ? -40.906 53.625 39.156 1 48 16 ASP B N 1
ATOM 938 C CA . ASP B 1 16 ? -40.062 52.5 39.531 1 48 16 ASP B CA 1
ATOM 939 C C . ASP B 1 16 ? -38.688 52.594 38.844 1 48 16 ASP B C 1
ATOM 941 O O . ASP B 1 16 ? -37.938 51.625 38.844 1 48 16 ASP B O 1
ATOM 945 N N . VAL B 1 17 ? -38.469 53.312 37.781 1 48.22 17 VAL B N 1
ATOM 946 C CA . VAL B 1 17 ? -37.188 53.344 37.125 1 48.22 17 VAL B CA 1
ATOM 947 C C . VAL B 1 17 ? -36.125 53.875 38.094 1 48.22 17 VAL B C 1
ATOM 949 O O . VAL B 1 17 ? -36.094 55.094 38.375 1 48.22 17 VAL B O 1
ATOM 952 N N . GLU B 1 18 ? -35.969 53.375 39.312 1 45.62 18 GLU B N 1
ATOM 953 C CA . GLU B 1 18 ? -34.875 53.75 40.188 1 45.62 18 GLU B CA 1
ATOM 954 C C . GLU B 1 18 ? -33.562 53.812 39.406 1 45.62 18 GLU B C 1
ATOM 956 O O . GLU B 1 18 ? -33.312 53.031 38.5 1 45.62 18 GLU B O 1
ATOM 961 N N . GLU B 1 19 ? -32.969 54.969 39.312 1 45.78 19 GLU B N 1
ATOM 962 C CA . GLU B 1 19 ? -31.766 55.531 38.688 1 45.78 19 GLU B CA 1
ATOM 963 C C . GLU B 1 19 ? -30.578 54.594 38.875 1 45.78 19 GLU B C 1
ATOM 965 O O . GLU B 1 19 ? -29.594 54.688 38.125 1 45.78 19 GLU B O 1
ATOM 970 N N . GLY B 1 20 ? -30.562 54.062 40.156 1 44.88 20 GLY B N 1
ATOM 971 C CA . GLY B 1 20 ? -29.188 53.688 40.469 1 44.88 20 GLY B CA 1
ATOM 972 C C . GLY B 1 20 ? -28.656 52.562 39.594 1 44.88 20 GLY B C 1
ATOM 973 O O . GLY B 1 20 ? -27.656 51.938 39.938 1 44.88 20 GLY B O 1
ATOM 974 N N . ASP B 1 21 ? -29.516 51.812 38.969 1 45.91 21 ASP B N 1
ATOM 975 C CA . ASP B 1 21 ? -29 50.562 38.375 1 45.91 21 ASP B CA 1
ATOM 976 C C . ASP B 1 21 ? -27.812 50.844 37.469 1 45.91 21 ASP B C 1
ATOM 978 O O . ASP B 1 21 ? -27.859 51.75 36.625 1 45.91 21 ASP B O 1
ATOM 982 N N . ASP B 1 22 ? -26.578 50.625 38.062 1 48.41 22 ASP B N 1
ATOM 983 C CA . ASP B 1 22 ? -25.344 50.531 37.312 1 48.41 22 ASP B CA 1
ATOM 984 C C . ASP B 1 22 ? -25.625 50 35.906 1 48.41 22 ASP B C 1
ATOM 986 O O . ASP B 1 22 ? -26.219 48.938 35.719 1 48.41 22 ASP B O 1
ATOM 990 N N . LEU B 1 23 ? -26.219 50.75 34.969 1 49.16 23 LEU B N 1
ATOM 991 C CA . LEU B 1 23 ? -26.141 50.344 33.562 1 49.16 23 LEU B CA 1
ATOM 992 C C . LEU B 1 23 ? -24.906 49.5 33.312 1 49.16 23 LEU B C 1
ATOM 994 O O . LEU B 1 23 ? -23.781 49.938 33.5 1 49.16 23 LEU B O 1
ATOM 998 N N . VAL B 1 24 ? -24.875 48.281 34 1 48.94 24 VAL B N 1
ATOM 999 C CA . VAL B 1 24 ? -23.828 47.344 33.562 1 48.94 24 VAL B CA 1
ATOM 1000 C C . VAL B 1 24 ? -23.641 47.438 32.062 1 48.94 24 VAL B C 1
ATOM 1002 O O . VAL B 1 24 ? -24.578 47.188 31.297 1 48.94 24 VAL B O 1
ATOM 1005 N N . LEU B 1 25 ? -23.156 48.5 31.516 1 44.62 25 LEU B N 1
ATOM 1006 C CA . LEU B 1 25 ? -22.672 48.406 30.141 1 44.62 25 LEU B CA 1
ATOM 1007 C C . LEU B 1 25 ? -22.219 46.969 29.828 1 44.62 25 LEU B C 1
ATOM 1009 O O . LEU B 1 25 ? -21.359 46.438 30.531 1 44.62 25 LEU B O 1
ATOM 1013 N N . ILE B 1 26 ? -23.125 46.094 29.625 1 47.12 26 ILE B N 1
ATOM 1014 C CA . ILE B 1 26 ? -22.703 44.844 29.031 1 47.12 26 ILE B CA 1
ATOM 1015 C C . ILE B 1 26 ? -21.547 45.094 28.078 1 47.12 26 ILE B C 1
ATOM 1017 O O . ILE B 1 26 ? -21.734 45.688 27.016 1 47.12 26 ILE B O 1
ATOM 1021 N N . LEU B 1 27 ? -20.469 45.562 28.484 1 44.25 27 LEU B N 1
ATOM 1022 C CA . LEU B 1 27 ? -19.297 45.5 27.641 1 44.25 27 LEU B CA 1
ATOM 1023 C C . LEU B 1 27 ? -19.25 44.188 26.844 1 44.25 27 LEU B C 1
ATOM 1025 O O . LEU B 1 27 ? -19.031 43.125 27.422 1 44.25 27 LEU B O 1
ATOM 1029 N N . ILE B 1 28 ? -20.156 43.969 25.984 1 48.28 28 ILE B N 1
ATOM 1030 C CA . ILE B 1 28 ? -19.859 42.906 25.047 1 48.28 28 ILE B CA 1
ATOM 1031 C C . ILE B 1 28 ? -18.375 42.938 24.688 1 48.28 28 ILE B C 1
ATOM 1033 O O . ILE B 1 28 ? -17.891 43.875 24.031 1 48.28 28 ILE B O 1
ATOM 1037 N N . LYS B 1 29 ? -17.609 42.594 25.656 1 52.91 29 LYS B N 1
ATOM 1038 C CA . LYS B 1 29 ? -16.188 42.469 25.344 1 52.91 29 LYS B CA 1
ATOM 1039 C C . LYS B 1 29 ? -15.992 41.844 23.969 1 52.91 29 LYS B C 1
ATOM 1041 O O . LYS B 1 29 ? -16.312 40.688 23.766 1 52.91 29 LYS B O 1
ATOM 1046 N N . SER B 1 30 ? -16.359 42.5 22.922 1 59.03 30 SER B N 1
ATOM 1047 C CA . SER B 1 30 ? -15.891 42.031 21.625 1 59.03 30 SER B CA 1
ATOM 1048 C C . SER B 1 30 ? -14.477 41.5 21.703 1 59.03 30 SER B C 1
ATOM 1050 O O . SER B 1 30 ? -13.617 42.062 22.391 1 59.03 30 SER B O 1
ATOM 1052 N N . PRO B 1 31 ? -14.461 40.219 21.531 1 61.31 31 PRO B N 1
ATOM 1053 C CA . PRO B 1 31 ? -13.086 39.719 21.641 1 61.31 31 PRO B CA 1
ATOM 1054 C C . PRO B 1 31 ? -12.062 40.719 21.062 1 61.31 31 PRO B C 1
ATOM 1056 O O . PRO B 1 31 ? -12.305 41.312 20.016 1 61.31 31 PRO B O 1
ATOM 1059 N N . SER B 1 32 ? -11.352 41.281 21.969 1 71.5 32 SER B N 1
ATOM 1060 C CA . SER B 1 32 ? -10.258 42.094 21.484 1 71.5 32 SER B CA 1
ATOM 1061 C C . SER B 1 32 ? -9.523 41.469 20.328 1 71.5 32 SER B C 1
ATOM 1063 O O . SER B 1 32 ? -9.586 40.25 20.156 1 71.5 32 SER B O 1
ATOM 1065 N N . THR B 1 33 ? -9.352 42.188 19.297 1 74.31 33 THR B N 1
ATOM 1066 C CA . THR B 1 33 ? -8.547 41.75 18.172 1 74.31 33 THR B CA 1
ATOM 1067 C C . THR B 1 33 ? -7.477 40.75 18.625 1 74.31 33 THR B C 1
ATOM 1069 O O . THR B 1 33 ? -7.188 39.781 17.938 1 74.31 33 THR B O 1
ATOM 1072 N N . GLU B 1 34 ? -7.078 40.969 19.906 1 74.88 34 GLU B N 1
ATOM 1073 C CA . GLU B 1 34 ? -6.043 40.094 20.453 1 74.88 34 GLU B CA 1
ATOM 1074 C C . GLU B 1 34 ? -6.594 38.688 20.75 1 74.88 34 GLU B C 1
ATOM 1076 O O . GLU B 1 34 ? -5.918 37.688 20.547 1 74.88 34 GLU B O 1
ATOM 1081 N N . ASP B 1 35 ? -7.855 38.688 21.234 1 78.62 35 ASP B N 1
ATOM 1082 C CA . ASP B 1 35 ? -8.492 37.438 21.578 1 78.62 35 ASP B CA 1
ATOM 1083 C C . ASP B 1 35 ? -8.758 36.594 20.328 1 78.62 35 ASP B C 1
ATOM 1085 O O . ASP B 1 35 ? -8.594 35.375 20.359 1 78.62 35 ASP B O 1
ATOM 1089 N N . VAL B 1 36 ? -9.07 37.156 19.312 1 81.12 36 VAL B N 1
ATOM 1090 C CA . VAL B 1 36 ? -9.367 36.5 18.062 1 81.12 36 VAL B CA 1
ATOM 1091 C C . VAL B 1 36 ? -8.086 35.875 17.469 1 81.12 36 VAL B C 1
ATOM 1093 O O . VAL B 1 36 ? -8.086 34.75 17.016 1 81.12 36 VAL B O 1
ATOM 1096 N N . LEU B 1 37 ? -6.906 36.656 17.562 1 80.19 37 LEU B N 1
ATOM 1097 C CA . LEU B 1 37 ? -5.625 36.188 17.047 1 80.19 37 LEU B CA 1
ATOM 1098 C C . LEU B 1 37 ? -5.137 34.969 17.828 1 80.19 37 LEU B C 1
ATOM 1100 O O . LEU B 1 37 ? -4.609 34.031 17.234 1 80.19 37 LEU B O 1
ATOM 1104 N N . VAL B 1 38 ? -5.43 35.062 19.172 1 83.31 38 VAL B N 1
ATOM 1105 C CA . VAL B 1 38 ? -5.004 33.969 20.031 1 83.31 38 VAL B CA 1
ATOM 1106 C C . VAL B 1 38 ? -5.816 32.688 19.719 1 83.31 38 VAL B C 1
ATOM 1108 O O . VAL B 1 38 ? -5.27 31.594 19.656 1 83.31 38 VAL B O 1
ATOM 1111 N N . GLU B 1 39 ? -7.125 32.875 19.547 1 87.75 39 GLU B N 1
ATOM 1112 C CA . GLU B 1 39 ? -7.996 31.734 19.234 1 87.75 39 GLU B CA 1
ATOM 1113 C C . GLU B 1 39 ? -7.625 31.125 17.891 1 87.75 39 GLU B C 1
ATOM 1115 O O . GLU B 1 39 ? -7.602 29.891 17.75 1 87.75 39 GLU B O 1
ATOM 1120 N N . ARG B 1 40 ? -7.344 31.922 16.859 1 90.69 40 ARG B N 1
ATOM 1121 C CA . ARG B 1 40 ? -6.941 31.422 15.555 1 90.69 40 ARG B CA 1
ATOM 1122 C C . ARG B 1 40 ? -5.625 30.656 15.648 1 90.69 40 ARG B C 1
ATOM 1124 O O . ARG B 1 40 ? -5.441 29.641 14.969 1 90.69 40 ARG B O 1
ATOM 1131 N N . PHE B 1 41 ? -4.688 31.203 16.531 1 90.88 41 PHE B N 1
ATOM 1132 C CA . PHE B 1 41 ? -3.418 30.516 16.766 1 90.88 41 PHE B CA 1
ATOM 1133 C C . PHE B 1 41 ? -3.646 29.141 17.375 1 90.88 41 PHE B C 1
ATOM 1135 O O . PHE B 1 41 ? -3.033 28.156 16.953 1 90.88 41 PHE B O 1
ATOM 1142 N N . ARG B 1 42 ? -4.547 29.047 18.297 1 93.69 42 ARG B N 1
ATOM 1143 C CA . ARG B 1 42 ? -4.859 27.781 18.953 1 93.69 42 ARG B CA 1
ATOM 1144 C C . ARG B 1 42 ? -5.488 26.797 17.984 1 93.69 42 ARG B C 1
ATOM 1146 O O . ARG B 1 42 ? -5.18 25.609 18 1 93.69 42 ARG B O 1
ATOM 1153 N N . GLU B 1 43 ? -6.371 27.281 17.125 1 95.56 43 GLU B N 1
ATOM 1154 C CA . GLU B 1 43 ? -7.023 26.453 16.109 1 95.56 43 GLU B CA 1
ATOM 1155 C C . GLU B 1 43 ? -6.008 25.875 15.125 1 95.56 43 GLU B C 1
ATOM 1157 O O . GLU B 1 43 ? -6.082 24.703 14.758 1 95.56 43 GLU B O 1
ATOM 1162 N N . LEU B 1 44 ? -5.09 26.766 14.719 1 96.81 44 LEU B N 1
ATOM 1163 C CA . LEU B 1 44 ? -4.074 26.328 13.766 1 96.81 44 LEU B CA 1
ATOM 1164 C C . LEU B 1 44 ? -3.178 25.266 14.383 1 96.81 44 LEU B C 1
ATOM 1166 O O . LEU B 1 44 ? -2.809 24.297 13.711 1 96.81 44 LEU B O 1
ATOM 1170 N N . LEU B 1 45 ? -2.877 25.469 15.648 1 96.62 45 LEU B N 1
ATOM 1171 C CA . LEU B 1 45 ? -2.057 24.484 16.328 1 96.62 45 LEU B CA 1
ATOM 1172 C C . LEU B 1 45 ? -2.793 23.141 16.453 1 96.62 45 LEU B C 1
ATOM 1174 O O . LEU B 1 45 ? -2.195 22.078 16.266 1 96.62 45 LEU B O 1
ATOM 1178 N N . ALA B 1 46 ? -4.055 23.188 16.703 1 98.25 46 ALA B N 1
ATOM 1179 C CA . ALA B 1 46 ? -4.867 21.984 16.797 1 98.25 46 ALA B CA 1
ATOM 1180 C C . ALA B 1 46 ? -4.984 21.281 15.453 1 98.25 46 ALA B C 1
ATOM 1182 O O . ALA B 1 46 ? -4.883 20.062 15.367 1 98.25 46 ALA B O 1
ATOM 1183 N N . GLU B 1 47 ? -5.164 22.062 14.375 1 98.5 47 GLU B N 1
ATOM 1184 C CA . GLU B 1 47 ? -5.246 21.516 13.023 1 98.5 47 GLU B CA 1
ATOM 1185 C C . GLU B 1 47 ? -3.932 20.859 12.617 1 98.5 47 GLU B C 1
ATOM 1187 O O . GLU B 1 47 ? -3.93 19.781 12.008 1 98.5 47 GLU B O 1
ATOM 1192 N N . LEU B 1 48 ? -2.883 21.484 12.938 1 98.62 48 LEU B N 1
ATOM 1193 C CA . LEU B 1 48 ? -1.565 20.938 12.625 1 98.62 48 LEU B CA 1
ATOM 1194 C C . LEU B 1 48 ? -1.346 19.609 13.336 1 98.62 48 LEU B C 1
ATOM 1196 O O . LEU B 1 48 ? -0.843 18.656 12.742 1 98.62 48 LEU B O 1
ATOM 1200 N N . ASP B 1 49 ? -1.721 19.594 14.531 1 98.38 49 ASP B N 1
ATOM 1201 C CA . ASP B 1 49 ? -1.579 18.359 15.297 1 98.38 49 ASP B CA 1
ATOM 1202 C C . ASP B 1 49 ? -2.43 17.25 14.695 1 98.38 49 ASP B C 1
ATOM 1204 O O . ASP B 1 49 ? -1.977 16.109 14.578 1 98.38 49 ASP B O 1
ATOM 1208 N N . GLN B 1 50 ? -3.658 17.5 14.328 1 98.62 50 GLN B N 1
ATOM 1209 C CA . GLN B 1 50 ? -4.547 16.531 13.711 1 98.62 50 GLN B CA 1
ATOM 1210 C C . GLN B 1 50 ? -3.971 16.016 12.391 1 98.62 50 GLN B C 1
ATOM 1212 O O . GLN B 1 50 ? -3.994 14.82 12.117 1 98.62 50 GLN B O 1
ATOM 1217 N N . GLU B 1 51 ? -3.416 16.953 11.57 1 98.62 51 GLU B N 1
ATOM 1218 C CA . GLU B 1 51 ? -2.836 16.594 10.281 1 98.62 51 GLU B CA 1
ATOM 1219 C C . GLU B 1 51 ? -1.606 15.703 10.461 1 98.62 51 GLU B C 1
ATOM 1221 O O . GLU B 1 51 ? -1.413 14.742 9.719 1 98.62 51 GLU B O 1
ATOM 1226 N N . ARG B 1 52 ? -0.806 16.016 11.5 1 98.56 52 ARG B N 1
ATOM 1227 C CA . ARG B 1 52 ? 0.352 15.172 11.797 1 98.56 52 ARG B CA 1
ATOM 1228 C C . ARG B 1 52 ? -0.076 13.758 12.148 1 98.56 52 ARG B C 1
ATOM 1230 O O . ARG B 1 52 ? 0.556 12.789 11.727 1 98.56 52 ARG B O 1
ATOM 1237 N N . GLN B 1 53 ? -1.133 13.633 12.891 1 98.56 53 GLN B N 1
ATOM 1238 C CA . GLN B 1 53 ? -1.627 12.312 13.281 1 98.56 53 GLN B CA 1
ATOM 1239 C C . GLN B 1 53 ? -2.135 11.531 12.078 1 98.56 53 GLN B C 1
ATOM 1241 O O . GLN B 1 53 ? -1.848 10.344 11.938 1 98.56 53 GLN B O 1
ATOM 1246 N N . VAL B 1 54 ? -2.861 12.195 11.242 1 98.56 54 VAL B N 1
ATOM 1247 C CA . VAL B 1 54 ? -3.416 11.539 10.062 1 98.56 54 VAL B CA 1
ATOM 1248 C C . VAL B 1 54 ? -2.287 11.133 9.125 1 98.56 54 VAL B C 1
ATOM 1250 O O . VAL B 1 54 ? -2.309 10.039 8.555 1 98.56 54 VAL B O 1
ATOM 1253 N N . ARG B 1 55 ? -1.325 12.016 8.969 1 98.44 55 ARG B N 1
ATOM 1254 C CA . ARG B 1 55 ? -0.167 11.703 8.141 1 98.44 55 ARG B CA 1
ATOM 1255 C C . ARG B 1 55 ? 0.581 10.484 8.672 1 98.44 55 ARG B C 1
ATOM 1257 O O . ARG B 1 55 ? 0.92 9.578 7.906 1 98.44 55 ARG B O 1
ATOM 1264 N N . LYS B 1 56 ? 0.796 10.477 9.961 1 98.38 56 LYS B N 1
ATOM 1265 C CA . LYS B 1 56 ? 1.504 9.359 10.578 1 98.38 56 LYS B CA 1
ATOM 1266 C C . LYS B 1 56 ? 0.743 8.047 10.383 1 98.38 56 LYS B C 1
ATOM 1268 O O . LYS B 1 56 ? 1.345 7.008 10.102 1 98.38 56 LYS B O 1
ATOM 1273 N N . ALA B 1 57 ? -0.551 8.102 10.5 1 98.19 57 ALA B N 1
ATOM 1274 C CA . ALA B 1 57 ? -1.387 6.918 10.297 1 98.19 57 ALA B CA 1
ATOM 1275 C C . ALA B 1 57 ? -1.333 6.449 8.844 1 98.19 57 ALA B C 1
ATOM 1277 O O . ALA B 1 57 ? -1.243 5.25 8.578 1 98.19 57 ALA B O 1
ATOM 1278 N N . ALA B 1 58 ? -1.353 7.426 7.984 1 97.69 58 ALA B N 1
ATOM 1279 C CA . ALA B 1 58 ? -1.287 7.102 6.562 1 97.69 58 ALA B CA 1
ATOM 1280 C C . ALA B 1 58 ? 0.049 6.453 6.207 1 97.69 58 ALA B C 1
ATOM 1282 O O . ALA B 1 58 ? 0.092 5.473 5.457 1 97.69 58 ALA B O 1
ATOM 1283 N N . GLU B 1 59 ? 1.076 6.988 6.699 1 97.69 59 GLU B N 1
ATOM 1284 C CA . GLU B 1 59 ? 2.408 6.449 6.445 1 97.69 59 GLU B CA 1
ATOM 1285 C C . GLU B 1 59 ? 2.555 5.047 7.031 1 97.69 59 GLU B C 1
ATOM 1287 O O . GLU B 1 59 ? 3.189 4.18 6.43 1 97.69 59 GLU B O 1
ATOM 1292 N N . SER B 1 60 ? 1.999 4.863 8.148 1 98.06 60 SER B N 1
ATOM 1293 C CA . SER B 1 60 ? 2.027 3.547 8.781 1 98.06 60 SER B CA 1
ATOM 1294 C C . SER B 1 60 ? 1.263 2.52 7.953 1 98.06 60 SER B C 1
ATOM 1296 O O . SER B 1 60 ? 1.724 1.39 7.777 1 98.06 60 SER B O 1
ATOM 1298 N N . THR B 1 61 ? 0.126 2.91 7.496 1 97.62 61 THR B N 1
ATOM 1299 C CA . THR B 1 61 ? -0.687 2.021 6.672 1 97.62 61 THR B CA 1
ATOM 1300 C C . THR B 1 61 ? 0.036 1.677 5.375 1 97.62 61 THR B C 1
ATOM 1302 O O . THR B 1 61 ? 0.003 0.529 4.926 1 97.62 61 THR B O 1
ATOM 1305 N N . LYS B 1 62 ? 0.622 2.629 4.82 1 97.69 62 LYS B N 1
ATOM 1306 C CA . LYS B 1 62 ? 1.413 2.414 3.611 1 97.69 62 LYS B CA 1
ATOM 1307 C C . LYS B 1 62 ? 2.529 1.404 3.857 1 97.69 62 LYS B C 1
ATOM 1309 O O . LYS B 1 62 ? 2.764 0.519 3.033 1 97.69 62 LYS B O 1
ATOM 1314 N N . SER B 1 63 ? 3.182 1.533 4.91 1 97.94 63 SER B N 1
ATOM 1315 C CA . SER B 1 63 ? 4.281 0.642 5.27 1 97.94 63 SER B CA 1
ATOM 1316 C C . SER B 1 63 ? 3.789 -0.79 5.461 1 97.94 63 SER B C 1
ATOM 1318 O O . SER B 1 63 ? 4.438 -1.738 5.016 1 97.94 63 SER B O 1
ATOM 1320 N N . GLU B 1 64 ? 2.674 -0.941 6.07 1 98.38 64 GLU B N 1
ATOM 1321 C CA . GLU B 1 64 ? 2.08 -2.26 6.266 1 98.38 64 GLU B CA 1
ATOM 1322 C C . GLU B 1 64 ? 1.69 -2.895 4.934 1 98.38 64 GLU B C 1
ATOM 1324 O O . GLU B 1 64 ? 1.899 -4.09 4.727 1 98.38 64 GLU B O 1
ATOM 1329 N N . LEU B 1 65 ? 1.17 -2.113 4.156 1 98.5 65 LEU B N 1
ATOM 1330 C CA . LEU B 1 65 ? 0.78 -2.588 2.834 1 98.5 65 LEU B CA 1
ATOM 1331 C C . LEU B 1 65 ? 2.004 -3.006 2.023 1 98.5 65 LEU B C 1
ATOM 1333 O O . LEU B 1 65 ? 1.957 -3.99 1.284 1 98.5 65 LEU B O 1
ATOM 1337 N N . GLN B 1 66 ? 3.006 -2.215 2.152 1 98.12 66 GLN B N 1
ATOM 1338 C CA . GLN B 1 66 ? 4.246 -2.543 1.456 1 98.12 66 GLN B CA 1
ATOM 1339 C C . GLN B 1 66 ? 4.789 -3.895 1.908 1 98.12 66 GLN B C 1
ATOM 1341 O O . GLN B 1 66 ? 5.281 -4.676 1.091 1 98.12 66 GLN B O 1
ATOM 1346 N N . VAL B 1 67 ? 4.77 -4.211 3.152 1 98.69 67 VAL B N 1
ATOM 1347 C CA . VAL B 1 67 ? 5.227 -5.488 3.689 1 98.69 67 VAL B CA 1
ATOM 1348 C C . VAL B 1 67 ? 4.375 -6.625 3.121 1 98.69 67 VAL B C 1
ATOM 1350 O O . VAL B 1 67 ? 4.906 -7.629 2.648 1 98.69 67 VAL B O 1
ATOM 1353 N N . SER B 1 68 ? 3.09 -6.531 3.109 1 98.75 68 SER B N 1
ATOM 1354 C CA . SER B 1 68 ? 2.168 -7.516 2.551 1 98.75 68 SER B CA 1
ATOM 1355 C C . SER B 1 68 ? 2.42 -7.727 1.062 1 98.75 68 SER B C 1
ATOM 1357 O O . SER B 1 68 ? 2.398 -8.859 0.581 1 98.75 68 SER B O 1
ATOM 1359 N N . PHE B 1 69 ? 2.662 -6.676 0.376 1 98.75 69 PHE B N 1
ATOM 1360 C CA . PHE B 1 69 ? 2.941 -6.734 -1.054 1 98.75 69 PHE B CA 1
ATOM 1361 C C . PHE B 1 69 ? 4.191 -7.562 -1.329 1 98.75 69 PHE B C 1
ATOM 1363 O O . PHE B 1 69 ? 4.207 -8.391 -2.24 1 98.75 69 PHE B O 1
ATOM 1370 N N . ASN B 1 70 ? 5.145 -7.316 -0.541 1 98.81 70 ASN B N 1
ATOM 1371 C CA . ASN B 1 70 ? 6.395 -8.055 -0.704 1 98.81 70 ASN B CA 1
ATOM 1372 C C . ASN B 1 70 ? 6.203 -9.539 -0.436 1 98.81 70 ASN B C 1
ATOM 1374 O O . ASN B 1 70 ? 6.762 -10.383 -1.146 1 98.81 70 ASN B O 1
ATOM 1378 N N . LYS B 1 71 ? 5.457 -9.82 0.609 1 98.75 71 LYS B N 1
ATOM 1379 C CA . LYS B 1 71 ? 5.121 -11.211 0.892 1 98.75 71 LYS B CA 1
ATOM 1380 C C . LYS B 1 71 ? 4.367 -11.844 -0.275 1 98.75 71 LYS B C 1
ATOM 1382 O O . LYS B 1 71 ? 4.672 -12.969 -0.682 1 98.75 71 LYS B O 1
ATOM 1387 N N . LEU B 1 72 ? 3.467 -11.102 -0.788 1 98.81 72 LEU B N 1
ATOM 1388 C CA . LEU B 1 72 ? 2.693 -11.602 -1.922 1 98.81 72 LEU B CA 1
ATOM 1389 C C . LEU B 1 72 ? 3.578 -11.758 -3.154 1 98.81 72 LEU B C 1
ATOM 1391 O O . LEU B 1 72 ? 3.406 -12.703 -3.93 1 98.81 72 LEU B O 1
ATOM 1395 N N . LYS B 1 73 ? 4.434 -10.812 -3.344 1 98.75 73 LYS B N 1
ATOM 1396 C CA . LYS B 1 73 ? 5.379 -10.891 -4.457 1 98.75 73 LYS B CA 1
ATOM 1397 C C . LYS B 1 73 ? 6.191 -12.18 -4.402 1 98.75 73 LYS B C 1
ATOM 1399 O O . LYS B 1 73 ? 6.348 -12.867 -5.418 1 98.75 73 LYS B O 1
ATOM 1404 N N . ALA B 1 74 ? 6.688 -12.539 -3.266 1 98.75 74 ALA B N 1
ATOM 1405 C CA . ALA B 1 74 ? 7.457 -13.766 -3.082 1 98.75 74 ALA B CA 1
ATOM 1406 C C . ALA B 1 74 ? 6.59 -15 -3.328 1 98.75 74 ALA B C 1
ATOM 1408 O O . ALA B 1 74 ? 7.027 -15.953 -3.971 1 98.75 74 ALA B O 1
ATOM 1409 N N . LEU B 1 75 ? 5.383 -14.938 -2.834 1 98.62 75 LEU B N 1
ATOM 1410 C CA . LEU B 1 75 ? 4.445 -16.031 -3.039 1 98.62 75 LEU B CA 1
ATOM 1411 C C . LEU B 1 75 ? 4.113 -16.203 -4.52 1 98.62 75 LEU B C 1
ATOM 1413 O O . LEU B 1 75 ? 4.062 -17.312 -5.031 1 98.62 75 LEU B O 1
ATOM 1417 N N . ALA B 1 76 ? 3.893 -15.086 -5.125 1 98.75 76 ALA B N 1
ATOM 1418 C CA . ALA B 1 76 ? 3.576 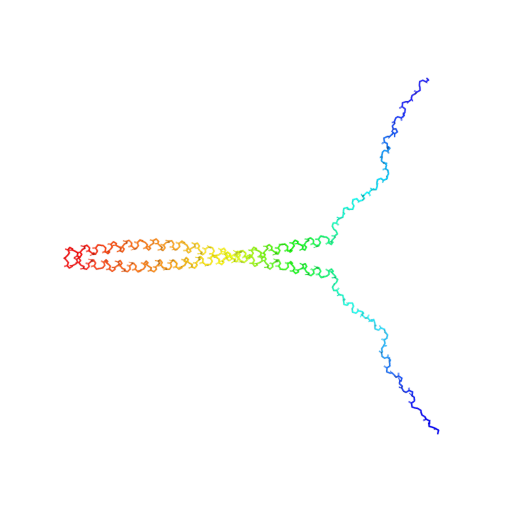-15.109 -6.551 1 98.75 76 ALA B CA 1
ATOM 1419 C C . ALA B 1 76 ? 4.742 -15.672 -7.359 1 98.75 76 ALA B C 1
ATOM 1421 O O . ALA B 1 76 ? 4.539 -16.484 -8.273 1 98.75 76 ALA B O 1
ATOM 1422 N N . TYR B 1 77 ? 5.938 -15.32 -7.078 1 98.69 77 TYR B N 1
ATOM 1423 C CA . TYR B 1 77 ? 7.133 -15.82 -7.742 1 98.69 77 TYR B CA 1
ATOM 1424 C C . TYR B 1 77 ? 7.25 -17.328 -7.586 1 98.69 77 TYR B C 1
ATOM 1426 O O . TYR B 1 77 ? 7.488 -18.047 -8.562 1 98.69 77 TYR B O 1
ATOM 1434 N N . LYS B 1 78 ? 7.031 -17.797 -6.383 1 98.56 78 LYS B N 1
ATOM 1435 C CA . LYS B 1 78 ? 7.086 -19.219 -6.105 1 98.56 78 LYS B CA 1
ATOM 1436 C C . LYS B 1 78 ? 5.992 -19.969 -6.863 1 98.56 78 LYS B C 1
ATOM 1438 O O . LYS B 1 78 ? 6.238 -21.047 -7.41 1 98.56 78 LYS B O 1
ATOM 1443 N N . ALA B 1 79 ? 4.848 -19.344 -6.875 1 98.56 79 ALA B N 1
ATOM 1444 C CA . ALA B 1 79 ? 3.715 -19.969 -7.551 1 98.56 79 ALA B CA 1
ATOM 1445 C C . ALA B 1 79 ? 3.963 -20.078 -9.047 1 98.56 79 ALA B C 1
ATOM 1447 O O . ALA B 1 79 ? 3.689 -21.125 -9.656 1 98.56 79 ALA B O 1
ATOM 1448 N N . ILE B 1 80 ? 4.562 -19.125 -9.586 1 98.69 80 ILE B N 1
ATOM 1449 C CA . ILE B 1 80 ? 4.84 -19.109 -11.016 1 98.69 80 ILE B CA 1
ATOM 1450 C C . ILE B 1 80 ? 5.93 -20.125 -11.352 1 98.69 80 ILE B C 1
ATOM 1452 O O . ILE B 1 80 ? 5.812 -20.875 -12.32 1 98.69 80 ILE B O 1
ATOM 1456 N N . LYS B 1 81 ? 6.898 -20.219 -10.547 1 98.31 81 LYS B N 1
ATOM 1457 C CA . LYS B 1 81 ? 7.977 -21.188 -10.75 1 98.31 81 LYS B CA 1
ATOM 1458 C C . LYS B 1 81 ? 7.449 -22.625 -10.688 1 98.31 81 LYS B C 1
ATOM 1460 O O . LYS B 1 81 ? 7.77 -23.453 -11.547 1 98.31 81 LYS B O 1
ATOM 1465 N N . LYS B 1 82 ? 6.695 -22.859 -9.695 1 97.81 82 LYS B N 1
ATOM 1466 C CA . LYS B 1 82 ? 6.125 -24.188 -9.531 1 97.81 82 LYS B CA 1
ATOM 1467 C C . LYS B 1 82 ? 5.215 -24.547 -10.703 1 97.81 82 LYS B C 1
ATOM 1469 O O . LYS B 1 82 ? 5.262 -25.672 -11.211 1 97.81 82 LYS B O 1
ATOM 1474 N N . ARG B 1 83 ? 4.457 -23.594 -11.102 1 98.19 83 ARG B N 1
ATOM 1475 C CA . ARG B 1 83 ? 3.602 -23.781 -12.273 1 98.19 83 ARG B CA 1
ATOM 1476 C C . ARG B 1 83 ? 4.422 -24.172 -13.5 1 98.19 83 ARG B C 1
ATOM 1478 O O . ARG B 1 83 ? 4.078 -25.125 -14.203 1 98.19 83 ARG B O 1
ATOM 1485 N N . ASP B 1 84 ? 5.477 -23.531 -13.688 1 97.75 84 ASP B N 1
ATOM 1486 C CA . ASP B 1 84 ? 6.301 -23.797 -14.867 1 97.75 84 ASP B CA 1
ATOM 1487 C C . ASP B 1 84 ? 6.922 -25.203 -14.797 1 97.75 84 ASP B C 1
ATOM 1489 O O . ASP B 1 84 ? 7.016 -25.891 -15.805 1 97.75 84 ASP B O 1
ATOM 1493 N N . VAL B 1 85 ? 7.305 -25.625 -13.625 1 97.81 85 VAL B N 1
ATOM 1494 C CA . VAL B 1 85 ? 7.852 -26.953 -13.406 1 97.81 85 VAL B CA 1
ATOM 1495 C C . VAL B 1 85 ? 6.781 -28 -13.688 1 97.81 85 VAL B C 1
ATOM 1497 O O . VAL B 1 85 ? 7.035 -28.984 -14.383 1 97.81 85 VAL B O 1
ATOM 1500 N N . TRP B 1 86 ? 5.629 -27.781 -13.32 1 97.06 86 TRP B N 1
ATOM 1501 C CA . TRP B 1 86 ? 4.516 -28.703 -13.539 1 97.06 86 TRP B CA 1
ATOM 1502 C C . TRP B 1 86 ? 4.129 -28.75 -15.008 1 97.06 86 TRP B C 1
ATOM 1504 O O . TRP B 1 86 ? 3.773 -29.812 -15.531 1 97.06 86 TRP B O 1
ATOM 1514 N N . GLY B 1 87 ? 4.227 -27.594 -15.57 1 97.12 87 GLY B N 1
ATOM 1515 C CA . GLY B 1 87 ? 3.982 -27.547 -17 1 97.12 87 GLY B CA 1
ATOM 1516 C C . GLY B 1 87 ? 4.961 -28.391 -17.797 1 97.12 87 GLY B C 1
ATOM 1517 O O . GLY B 1 87 ? 4.562 -29.125 -18.719 1 97.12 87 GLY B O 1
ATOM 1518 N N . ARG B 1 88 ? 6.168 -28.422 -17.438 1 97.81 88 ARG B N 1
ATOM 1519 C CA . ARG B 1 88 ? 7.195 -29.203 -18.094 1 97.81 88 ARG B CA 1
ATOM 1520 C C . ARG B 1 88 ? 6.992 -30.703 -17.828 1 97.81 88 ARG B C 1
ATOM 1522 O O . ARG B 1 88 ? 7.172 -31.531 -18.734 1 97.81 88 ARG B O 1
ATOM 1529 N N . GLN B 1 89 ? 6.602 -30.984 -16.703 1 96.38 89 GLN B N 1
ATOM 1530 C CA . GLN B 1 89 ? 6.348 -32.375 -16.344 1 96.38 89 GLN B CA 1
ATOM 1531 C C . GLN B 1 89 ? 5.125 -32.938 -17.078 1 96.38 89 GLN B C 1
ATOM 1533 O O . GLN B 1 89 ? 5.133 -34.062 -17.531 1 96.38 89 GLN B O 1
ATOM 1538 N N . ARG B 1 90 ? 4.18 -32.031 -17.156 1 96.5 90 ARG B N 1
ATOM 1539 C CA . ARG B 1 90 ? 2.979 -32.406 -17.906 1 96.5 90 ARG B CA 1
ATOM 1540 C C . ARG B 1 90 ? 3.301 -32.656 -19.375 1 96.5 90 ARG B C 1
ATOM 1542 O O . ARG B 1 90 ? 2.916 -33.688 -19.922 1 96.5 90 ARG B O 1
ATOM 1549 N N . ASP B 1 91 ? 4.043 -31.797 -19.938 1 96.44 91 ASP B N 1
ATOM 1550 C CA . ASP B 1 91 ? 4.402 -31.938 -21.344 1 96.44 91 ASP B CA 1
ATOM 1551 C C . ASP B 1 91 ? 5.211 -33.219 -21.578 1 96.44 91 ASP B C 1
ATOM 1553 O O . ASP B 1 91 ? 5.008 -33.906 -22.578 1 96.44 91 ASP B O 1
ATOM 1557 N N . LYS B 1 92 ? 6.066 -33.5 -20.672 1 96.19 92 LYS B N 1
ATOM 1558 C CA . LYS B 1 92 ? 6.859 -34.719 -20.75 1 96.19 92 LYS B CA 1
ATOM 1559 C C . LYS B 1 92 ? 5.977 -35.969 -20.641 1 96.19 92 LYS B C 1
ATOM 1561 O O . LYS B 1 92 ? 6.113 -36.906 -21.422 1 96.19 92 LYS B O 1
ATOM 1566 N N . ALA B 1 93 ? 5.031 -35.844 -19.781 1 94.94 93 ALA B N 1
ATOM 1567 C CA . ALA B 1 93 ? 4.129 -36.969 -19.578 1 94.94 93 ALA B CA 1
ATOM 1568 C C . ALA B 1 93 ? 3.252 -37.219 -20.812 1 94.94 93 ALA B C 1
ATOM 1570 O O . ALA B 1 93 ? 3.018 -38.344 -21.203 1 94.94 93 ALA B O 1
ATOM 1571 N N . LEU B 1 94 ? 2.877 -36.156 -21.422 1 93.69 94 LEU B N 1
ATOM 1572 C CA . LEU B 1 94 ? 2.023 -36.25 -22.609 1 93.69 94 LEU B CA 1
ATOM 1573 C C . LEU B 1 94 ? 2.807 -36.75 -23.812 1 93.69 94 LEU B C 1
ATOM 1575 O O . LEU B 1 94 ? 2.287 -37.531 -24.594 1 93.69 94 LEU B O 1
ATOM 1579 N N . ARG B 1 95 ? 4.086 -36.375 -23.906 1 93.94 95 ARG B N 1
ATOM 1580 C CA . ARG B 1 95 ? 4.949 -36.844 -24.984 1 93.94 95 ARG B CA 1
ATOM 1581 C C . ARG B 1 95 ? 5.258 -38.344 -24.859 1 93.94 95 ARG B C 1
ATOM 1583 O O . ARG B 1 95 ? 5.191 -39.062 -25.844 1 93.94 95 ARG B O 1
ATOM 1590 N N . GLU B 1 96 ? 5.453 -38.781 -23.703 1 89.31 96 GLU B N 1
ATOM 1591 C CA . GLU B 1 96 ? 5.797 -40.188 -23.453 1 89.31 96 GLU B CA 1
ATOM 1592 C C . GLU B 1 96 ? 4.59 -41.094 -23.672 1 89.31 96 GLU B C 1
ATOM 1594 O O . GLU B 1 96 ? 4.73 -42.219 -24.141 1 89.31 96 GLU B O 1
ATOM 1599 N N . LYS B 1 97 ? 3.443 -40.531 -23.328 1 86.56 97 LYS B N 1
ATOM 1600 C CA . LYS B 1 97 ? 2.203 -41.281 -23.562 1 86.56 97 LYS B CA 1
ATOM 1601 C C . LYS B 1 97 ? 1.95 -41.469 -25.062 1 86.56 97 LYS B C 1
ATOM 1603 O O . LYS B 1 97 ? 1.598 -42.562 -25.484 1 86.56 97 LYS B O 1
ATOM 1608 N N . LYS B 1 98 ? 2.195 -40.531 -25.859 1 85.56 98 LYS B N 1
ATOM 1609 C CA . LYS B 1 98 ? 1.972 -40.562 -27.297 1 85.56 98 LYS B CA 1
ATOM 1610 C C . LYS B 1 98 ? 2.971 -41.5 -27.984 1 85.56 98 LYS B C 1
ATOM 1612 O O . LYS B 1 98 ? 2.604 -42.25 -28.875 1 85.56 98 LYS B O 1
ATOM 1617 N N . GLU B 1 99 ? 4.152 -41.5 -27.594 1 82.88 99 GLU B N 1
ATOM 1618 C CA . GLU B 1 99 ? 5.191 -42.375 -28.172 1 82.88 99 GLU B CA 1
ATOM 1619 C C . GLU B 1 99 ? 4.938 -43.844 -27.828 1 82.88 99 GLU B C 1
ATOM 1621 O O . GLU B 1 99 ? 5.137 -44.719 -28.672 1 82.88 99 GLU B O 1
ATOM 1626 N N . GLY B 1 100 ? 4.426 -44.125 -26.75 1 76.75 100 GLY B N 1
ATOM 1627 C CA . GLY B 1 100 ? 4.098 -45.5 -26.375 1 76.75 100 GLY B CA 1
ATOM 1628 C C . GLY B 1 100 ? 2.928 -46.062 -27.156 1 76.75 100 GLY B C 1
ATOM 1629 O O . GLY B 1 100 ? 2.898 -47.25 -27.469 1 76.75 100 GLY B O 1
ATOM 1630 N N . ARG B 1 101 ? 1.964 -45.156 -27.453 1 75.81 101 ARG B N 1
ATOM 1631 C CA . ARG B 1 101 ? 0.787 -45.562 -28.203 1 75.81 101 ARG B CA 1
ATOM 1632 C C . ARG B 1 101 ? 1.146 -45.875 -29.641 1 75.81 101 ARG B C 1
ATOM 1634 O O . ARG B 1 101 ? 0.527 -46.75 -30.281 1 75.81 101 ARG B O 1
ATOM 1641 N N . ILE B 1 102 ? 2.162 -45.219 -30.141 1 72.56 102 ILE B N 1
ATOM 1642 C CA . ILE B 1 102 ? 2.588 -45.438 -31.531 1 72.56 102 ILE B CA 1
ATOM 1643 C C . ILE B 1 102 ? 3.287 -46.781 -31.656 1 72.56 102 ILE B C 1
ATOM 1645 O O . ILE B 1 102 ? 3.123 -47.469 -32.656 1 72.56 102 ILE B O 1
ATOM 1649 N N . TRP B 1 103 ? 3.869 -47.344 -30.641 1 72.69 103 TRP B N 1
ATOM 1650 C CA . TRP B 1 103 ? 4.648 -48.594 -30.688 1 72.69 103 TRP B CA 1
ATOM 1651 C C . TRP B 1 103 ? 3.85 -49.75 -30.141 1 72.69 103 TRP B C 1
ATOM 1653 O O . TRP B 1 103 ? 4.27 -50.906 -30.25 1 72.69 103 TRP B O 1
ATOM 1663 N N . SER B 1 104 ? 2.75 -49.5 -29.547 1 60.91 104 SER B N 1
ATOM 1664 C CA . SER B 1 104 ? 1.929 -50.625 -29.062 1 60.91 104 SER B CA 1
ATOM 1665 C C . SER B 1 104 ? 0.954 -51.094 -30.141 1 60.91 104 SER B C 1
ATOM 1667 O O . SER B 1 104 ? 0.489 -50.281 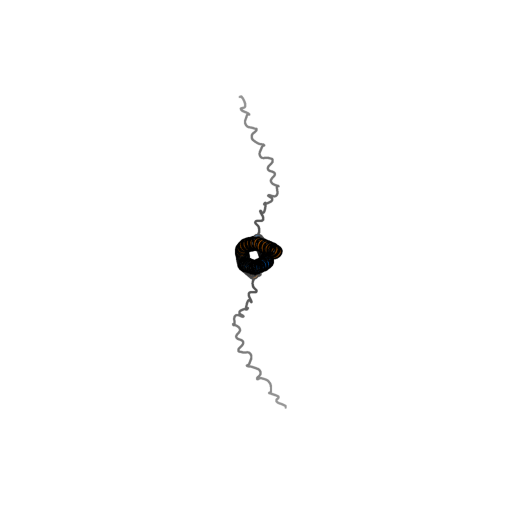-30.953 1 60.91 104 SER B O 1
#

pLDDT: mean 78.54, std 23.77, range [26.41, 98.81]

Radius of gyration: 48.58 Å; Cα contacts (8 Å, |Δi|>4): 98; chains: 2; bounding box: 138×135×72 Å

Foldseek 3Di:
DDDPPPPDDPPDPVPPPPPPPPVPVPCPPPPDPVNVVVVVVVVVVVVVVVVVVVVVVVVVVVVVVVVVVVVVVVVVVVVVVVVVVVVVVVVVVVVVVVVVVVVD/DPPVVVDDPPPDDPPPPPPPPPVPVPCPVPPDVVNVVVVVVVVVVVVVVVVVVVVVVVVVVVVVVVVVVVVVVVVVVVVVVVVVVVVVVVVVVVVVVVVVVVVD